Protein AF-A0A937PVK9-F1 (afdb_monomer_lite)

Secondary structure (DSSP, 8-state):
--------HHHHHHHHHHTTSS-HHHHHHHHHHHHSPPP---SSSTTHHHHHHHHHHHHHHHHHHHHHHHHHHHHHHHHHHTS------SSSSSS--S---HHHHHHHHHHHHHHHHHHHHHHHHHHHHHHHHHHHHHHHHHHHHHHHHHHHHHHHHT---HHHHHHHHHHHHHHHHHHHHHHH--

Foldseek 3Di:
DDPPPPPPPLVVLVVCVVVVVDDPVVSVVVVVVVPPPDPPPPDDPVVPPVVVVVVVVVVVVVVVVVCCVPVVVVVVVVVVVPPPPPPPDDPDDPPPPDDDDPVVVVVVVVVVVVVVVVVVVVVVVVVVVVVVVVVVVVVVVVVVVVVVVVVLVVVLVPDPDPVSNVVSVVVVVVVVVVVVVVVVVD

Radius of gyration: 42.43 Å; chains: 1; bounding box: 79×40×125 Å

pLDDT: mean 73.41, std 14.37, range [46.06, 96.19]

Structure (mmCIF, N/CA/C/O backbone):
data_AF-A0A937PVK9-F1
#
_entry.id   AF-A0A937PVK9-F1
#
loop_
_atom_site.group_PDB
_atom_site.id
_atom_site.type_symbol
_atom_site.label_atom_id
_atom_site.label_alt_id
_atom_site.label_comp_id
_atom_site.label_asym_id
_atom_site.label_entity_id
_atom_site.label_seq_id
_atom_site.pdbx_PDB_ins_code
_atom_site.Cartn_x
_atom_site.Cartn_y
_atom_site.Cartn_z
_atom_site.occupancy
_atom_site.B_iso_or_equiv
_atom_site.auth_seq_id
_atom_site.auth_comp_id
_atom_site.auth_asym_id
_atom_site.auth_atom_id
_atom_site.pdbx_PDB_model_num
ATOM 1 N N . MET A 1 1 ? -14.202 31.642 67.093 1.00 48.66 1 MET A N 1
ATOM 2 C CA . MET A 1 1 ? -13.610 30.324 66.805 1.00 48.66 1 MET A CA 1
ATOM 3 C C . MET A 1 1 ? -14.763 29.360 66.876 1.00 48.66 1 MET A C 1
ATOM 5 O O . MET A 1 1 ? -15.309 29.176 67.951 1.00 48.66 1 MET A O 1
ATOM 9 N N . GLU A 1 2 ? -15.244 28.939 65.715 1.00 47.38 2 GLU A N 1
ATOM 10 C CA . GLU A 1 2 ? -16.345 27.987 65.602 1.00 47.38 2 GLU A CA 1
ATOM 11 C C . GLU A 1 2 ? -15.751 26.603 65.871 1.00 47.38 2 GLU A C 1
ATOM 13 O O . GLU A 1 2 ? -14.840 26.177 65.159 1.00 47.38 2 GLU A O 1
ATOM 18 N N . ASP A 1 3 ? -16.189 25.956 66.951 1.00 57.75 3 ASP A N 1
ATOM 19 C CA . ASP A 1 3 ? -15.839 24.568 67.237 1.00 57.75 3 ASP A CA 1
ATOM 20 C C . ASP A 1 3 ? -16.491 23.695 66.168 1.00 57.75 3 ASP A C 1
ATOM 22 O O . ASP A 1 3 ? -17.712 23.548 66.111 1.00 57.75 3 ASP A O 1
ATOM 26 N N . ILE A 1 4 ? -15.663 23.137 65.290 1.00 56.50 4 ILE A N 1
ATOM 27 C CA . ILE A 1 4 ? -16.079 22.133 64.319 1.00 56.50 4 ILE A CA 1
ATOM 28 C C . ILE A 1 4 ? -16.330 20.868 65.138 1.00 56.50 4 ILE A C 1
ATOM 30 O O . ILE A 1 4 ? -15.407 20.097 65.408 1.00 56.50 4 ILE A O 1
ATOM 34 N N . SER A 1 5 ? -17.560 20.698 65.626 1.00 55.66 5 SER A N 1
ATOM 35 C CA . SER A 1 5 ? -17.956 19.495 66.342 1.00 55.66 5 SER A CA 1
ATOM 36 C C . SER A 1 5 ? -17.781 18.321 65.391 1.00 55.66 5 SER A C 1
ATOM 38 O O . SER A 1 5 ? -18.508 18.191 64.408 1.00 55.66 5 SER A O 1
ATOM 40 N N . ASN A 1 6 ? -16.775 17.499 65.668 1.00 61.38 6 ASN A N 1
ATOM 41 C CA . ASN A 1 6 ? -16.512 16.249 64.978 1.00 61.38 6 ASN A CA 1
ATOM 42 C C . ASN A 1 6 ? -17.578 15.239 65.427 1.00 61.38 6 ASN A C 1
ATOM 44 O O . ASN A 1 6 ? -17.322 14.360 66.249 1.00 61.38 6 ASN A O 1
ATOM 48 N N . VAL A 1 7 ? -18.817 15.473 64.996 1.00 65.25 7 VAL A N 1
ATOM 49 C CA . VAL A 1 7 ? -19.952 14.607 65.286 1.00 65.25 7 VAL A CA 1
ATOM 50 C C . VAL A 1 7 ? -19.716 13.321 64.504 1.00 65.25 7 VAL A C 1
ATOM 52 O O . VAL A 1 7 ? -19.548 13.337 63.287 1.00 65.25 7 VAL A O 1
ATOM 55 N N . SER A 1 8 ? -19.609 12.208 65.227 1.00 79.06 8 SER A N 1
ATOM 56 C CA . SER A 1 8 ? -19.457 10.887 64.621 1.00 79.06 8 SER A CA 1
ATOM 57 C C . SER A 1 8 ? -20.671 10.606 63.737 1.00 79.06 8 SER A C 1
ATOM 59 O O . SER A 1 8 ? -21.800 10.862 64.150 1.00 79.06 8 SER A O 1
ATOM 61 N N . SER A 1 9 ? -20.467 10.049 62.543 1.00 83.00 9 SER A N 1
ATOM 62 C CA . SER A 1 9 ? -21.543 9.783 61.575 1.00 83.00 9 SER A CA 1
ATOM 63 C C . SER A 1 9 ? -22.664 8.875 62.114 1.00 83.00 9 SER A C 1
ATOM 65 O O . SER A 1 9 ? -23.757 8.848 61.558 1.00 83.00 9 SER A O 1
ATOM 67 N N . GLU A 1 10 ? -22.433 8.147 63.211 1.00 86.38 10 GLU A N 1
ATOM 68 C CA . GLU A 1 10 ? -23.470 7.376 63.914 1.00 86.38 10 GLU A CA 1
ATOM 69 C C . GLU A 1 10 ? -24.460 8.276 64.681 1.00 86.38 10 GLU A C 1
ATOM 71 O O . GLU A 1 10 ? -25.659 7.993 64.700 1.00 86.38 10 GLU A O 1
ATOM 76 N N . GLU A 1 11 ? -23.983 9.388 65.247 1.00 90.38 11 GLU A N 1
ATOM 77 C CA . GLU A 1 11 ? -24.798 10.355 65.992 1.00 90.38 11 GLU A CA 1
ATOM 78 C C . GLU A 1 11 ? -25.726 11.141 65.048 1.00 90.38 11 GLU A C 1
ATOM 80 O O . GLU A 1 11 ? -26.892 11.368 65.366 1.00 90.38 11 GLU A O 1
ATOM 85 N N . GLU A 1 12 ? -25.247 11.485 63.844 1.00 89.31 12 GLU A N 1
ATOM 86 C CA . GLU A 1 12 ? -26.068 12.138 62.813 1.00 89.31 12 GLU A CA 1
ATOM 87 C C . GLU A 1 12 ? -27.219 11.233 62.346 1.00 89.31 12 GLU A C 1
ATOM 89 O O . GLU A 1 12 ? -28.353 11.688 62.185 1.00 89.31 12 GLU A O 1
ATOM 94 N N . LEU A 1 13 ? -26.969 9.928 62.183 1.00 91.62 13 LEU A N 1
ATOM 95 C CA . LEU A 1 13 ? -28.022 8.967 61.841 1.00 91.62 13 LEU A CA 1
ATOM 96 C C . LEU A 1 13 ? -29.040 8.800 62.974 1.00 91.62 13 LEU A C 1
ATOM 98 O O . LEU A 1 13 ? -30.234 8.642 62.706 1.00 91.62 13 LEU A O 1
ATOM 102 N N . LEU A 1 14 ? -28.589 8.850 64.232 1.00 93.69 14 LEU A N 1
ATOM 103 C CA . LEU A 1 14 ? -29.476 8.812 65.394 1.00 93.69 14 LEU A CA 1
ATOM 104 C C . LEU A 1 14 ? -30.406 10.034 65.405 1.00 93.69 14 LEU A C 1
ATOM 106 O O . LEU A 1 14 ? -31.615 9.8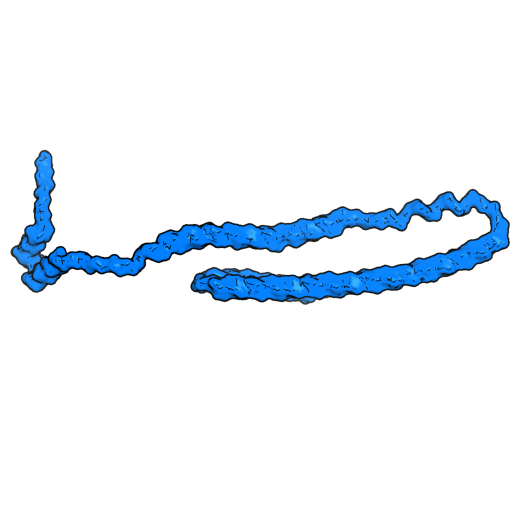87 65.585 1.00 93.69 14 LEU A O 1
ATOM 110 N N . GLN A 1 15 ? -29.860 11.219 65.120 1.00 94.56 15 GLN A N 1
ATOM 111 C CA . GLN A 1 15 ? -30.628 12.457 65.037 1.00 94.56 15 GLN A CA 1
ATOM 112 C C . GLN A 1 15 ? -31.672 12.410 63.910 1.00 94.56 15 GLN A C 1
ATOM 114 O O . GLN A 1 15 ? -32.823 12.785 64.121 1.00 94.56 15 GLN A O 1
ATOM 119 N N . LEU A 1 16 ? -31.322 11.881 62.733 1.00 93.19 16 LEU A N 1
ATOM 120 C CA . LEU A 1 16 ? -32.270 11.727 61.620 1.00 93.19 16 LEU A CA 1
ATOM 121 C C . LEU A 1 16 ? -33.426 10.768 61.945 1.00 93.19 16 LEU A C 1
ATOM 123 O O . LEU A 1 16 ? -34.549 10.976 61.476 1.00 93.19 16 LEU A O 1
ATOM 127 N N . ARG A 1 17 ? -33.169 9.727 62.747 1.00 94.75 17 ARG A N 1
ATOM 128 C CA . ARG A 1 17 ? -34.206 8.806 63.235 1.00 94.75 17 ARG A CA 1
ATOM 129 C C . ARG A 1 17 ? -35.133 9.502 64.228 1.00 94.75 17 ARG A C 1
ATOM 131 O O . ARG A 1 17 ? -36.349 9.364 64.118 1.00 94.75 17 ARG A O 1
ATOM 138 N N . ASP A 1 18 ? -34.573 10.251 65.173 1.00 95.94 18 ASP A N 1
ATOM 139 C CA . ASP A 1 18 ? -35.344 10.936 66.215 1.00 95.94 18 ASP A CA 1
ATOM 140 C C . ASP A 1 18 ? -36.165 12.110 65.643 1.00 95.94 18 ASP A C 1
ATOM 142 O O . ASP A 1 18 ? -37.267 12.391 66.112 1.00 95.94 18 ASP A O 1
ATOM 146 N N . GLU A 1 19 ? -35.692 12.728 64.556 1.00 96.19 19 GLU A N 1
ATOM 147 C CA . GLU A 1 19 ? -36.447 13.692 63.742 1.00 96.19 19 GLU A CA 1
ATOM 148 C C . GLU A 1 19 ? -37.542 13.038 62.872 1.00 96.19 19 GLU A C 1
ATOM 150 O O . GLU A 1 19 ? -38.309 13.742 62.212 1.00 96.19 19 GLU A O 1
ATOM 155 N N . GLY A 1 20 ? -37.625 11.701 62.838 1.00 95.81 20 GLY A N 1
ATOM 156 C CA . GLY A 1 20 ? -38.588 10.948 62.030 1.00 95.81 20 GLY A CA 1
ATOM 157 C C . GLY A 1 20 ? -38.336 11.018 60.519 1.00 95.81 20 GLY A C 1
ATOM 158 O O . GLY A 1 20 ? -39.235 10.702 59.741 1.00 95.81 20 GLY A O 1
ATOM 159 N N . LYS A 1 21 ? -37.138 11.444 60.090 1.00 95.88 21 LYS A N 1
ATOM 160 C CA . LYS A 1 21 ? -36.758 11.553 58.668 1.00 95.88 21 LYS A CA 1
ATOM 161 C C . LYS A 1 21 ? -36.395 10.212 58.047 1.00 95.88 21 LYS A C 1
ATOM 163 O O . LYS A 1 21 ? -36.560 10.046 56.843 1.00 95.88 21 LYS A O 1
ATOM 168 N N . ILE A 1 22 ? -35.895 9.287 58.860 1.00 94.31 22 ILE A N 1
ATOM 169 C CA . ILE A 1 22 ? -35.636 7.903 58.468 1.00 94.31 22 ILE A CA 1
ATOM 170 C C . ILE A 1 22 ? -36.426 6.967 59.373 1.00 94.31 22 ILE A C 1
ATOM 172 O O . ILE A 1 22 ? -36.589 7.211 60.572 1.00 94.31 22 ILE A O 1
ATOM 176 N N . SER A 1 23 ? -36.929 5.883 58.798 1.00 95.31 23 SER A N 1
ATOM 177 C CA . SER A 1 23 ? -37.586 4.832 59.565 1.00 95.31 23 SER A CA 1
ATOM 178 C C . SER A 1 23 ? -36.567 4.034 60.388 1.00 95.31 23 SER A C 1
ATOM 180 O O . SER A 1 23 ? -35.383 3.951 60.055 1.00 95.31 23 SER A O 1
ATOM 182 N N . GLY A 1 24 ? -37.023 3.380 61.461 1.00 94.94 24 GLY A N 1
ATOM 183 C CA . GLY A 1 24 ? -36.151 2.513 62.266 1.00 94.94 24 GLY A CA 1
ATOM 184 C C . GLY A 1 24 ? -35.539 1.346 61.473 1.00 94.94 24 GLY A C 1
ATOM 185 O O . GLY A 1 24 ? -34.470 0.862 61.834 1.00 94.94 24 GLY A O 1
ATOM 186 N N . ALA A 1 25 ? -36.186 0.920 60.382 1.00 94.81 25 ALA A N 1
ATOM 187 C CA . ALA A 1 25 ? -35.654 -0.097 59.478 1.00 94.81 25 ALA A CA 1
ATOM 188 C C . ALA A 1 25 ? -34.480 0.446 58.645 1.00 94.81 25 ALA A C 1
ATOM 190 O O . ALA A 1 25 ? -33.419 -0.170 58.619 1.00 94.81 25 ALA A O 1
ATOM 191 N N . GLU A 1 26 ? -34.628 1.637 58.057 1.00 94.00 26 GLU A N 1
ATOM 192 C CA . GLU A 1 26 ? -33.567 2.287 57.271 1.00 94.00 26 GLU A CA 1
ATOM 193 C C . GLU A 1 26 ? -32.343 2.638 58.122 1.00 94.00 26 GLU A C 1
ATOM 195 O O . GLU A 1 26 ? -31.213 2.502 57.658 1.00 94.00 26 GLU A O 1
ATOM 200 N N . TYR A 1 27 ? -32.547 3.036 59.384 1.00 95.62 27 TYR A N 1
ATOM 201 C CA . TYR A 1 27 ? -31.445 3.260 60.324 1.00 95.62 27 TYR A CA 1
ATOM 202 C C . TYR A 1 27 ? -30.587 1.996 60.501 1.00 95.62 27 TYR A C 1
ATOM 204 O O . TYR A 1 27 ? -29.361 2.067 60.425 1.00 95.62 27 TYR A O 1
ATOM 212 N N . ASN A 1 28 ? -31.222 0.834 60.692 1.00 93.94 28 ASN A N 1
ATOM 213 C CA . ASN A 1 28 ? -30.507 -0.431 60.860 1.00 93.94 28 ASN A CA 1
ATOM 214 C C . ASN A 1 28 ? -29.788 -0.871 59.576 1.00 93.94 28 ASN A C 1
ATOM 216 O O . ASN A 1 28 ? -28.664 -1.364 59.668 1.00 93.94 28 ASN A O 1
ATOM 220 N N . ASP A 1 29 ? -30.382 -0.653 58.399 1.00 94.12 29 ASP A N 1
ATOM 221 C CA . ASP A 1 29 ? -29.751 -0.970 57.110 1.00 94.12 29 ASP A CA 1
ATOM 222 C C . ASP A 1 29 ? -28.518 -0.089 56.842 1.00 94.12 29 ASP A C 1
ATOM 224 O O . ASP A 1 29 ? -27.467 -0.592 56.437 1.00 94.12 29 ASP A O 1
ATOM 228 N N . LEU A 1 30 ? -28.599 1.215 57.130 1.00 91.31 30 LEU A N 1
ATOM 229 C CA . LEU A 1 30 ? -27.472 2.146 56.993 1.00 91.31 30 LEU A CA 1
ATOM 230 C C . LEU A 1 30 ? -26.351 1.833 57.990 1.00 91.31 30 LEU A C 1
ATOM 232 O O . LEU A 1 30 ? -25.171 1.844 57.630 1.00 91.31 30 LEU A O 1
ATOM 236 N N . LEU A 1 31 ? -26.710 1.496 59.231 1.00 92.81 31 LEU A N 1
ATOM 237 C CA . LEU A 1 31 ? -25.746 1.083 60.247 1.00 92.81 31 LEU A CA 1
ATOM 238 C C . LEU A 1 31 ? -25.051 -0.231 59.857 1.00 92.81 31 LEU A C 1
ATOM 240 O O . LEU A 1 31 ? -23.841 -0.369 60.045 1.00 92.81 31 LEU A O 1
ATOM 244 N N . ALA A 1 32 ? -25.789 -1.179 59.271 1.00 92.19 32 ALA A N 1
ATOM 245 C CA . ALA A 1 32 ? -25.231 -2.420 58.744 1.00 92.19 32 ALA A CA 1
ATOM 246 C C . ALA A 1 32 ? -24.290 -2.160 57.558 1.00 92.19 32 ALA A C 1
ATOM 248 O O . ALA A 1 32 ? -23.199 -2.727 57.523 1.00 92.19 32 ALA A O 1
ATOM 249 N N . ALA A 1 33 ? -24.648 -1.264 56.635 1.00 89.38 33 ALA A N 1
ATOM 250 C CA . ALA A 1 33 ? -23.802 -0.893 55.501 1.00 89.38 33 ALA A CA 1
ATOM 251 C C . ALA A 1 33 ? -22.481 -0.237 55.940 1.00 89.38 33 ALA A C 1
ATOM 253 O O . ALA A 1 33 ? -21.435 -0.574 55.396 1.00 89.38 33 ALA A O 1
ATOM 254 N N . MET A 1 34 ? -22.499 0.636 56.958 1.00 86.06 34 MET A N 1
ATOM 255 C CA . MET A 1 34 ? -21.273 1.251 57.496 1.00 86.06 34 MET A CA 1
ATOM 256 C C . MET A 1 34 ? -20.387 0.266 58.265 1.00 86.06 34 MET A C 1
ATOM 258 O O . MET A 1 34 ? -19.165 0.403 58.266 1.00 86.06 34 MET A O 1
ATOM 262 N N . ARG A 1 35 ? -20.989 -0.715 58.949 1.00 88.12 35 ARG A N 1
ATOM 263 C CA . ARG A 1 35 ? -20.254 -1.754 59.691 1.00 88.12 35 ARG A CA 1
ATOM 264 C C . ARG A 1 35 ? -19.768 -2.890 58.803 1.00 88.12 35 ARG A C 1
ATOM 266 O O . ARG A 1 35 ? -18.898 -3.646 59.226 1.00 88.12 35 ARG A O 1
ATOM 273 N N . THR A 1 36 ? -20.323 -3.020 57.601 1.00 86.62 36 THR A N 1
ATOM 274 C CA . THR A 1 36 ? -19.827 -3.961 56.604 1.00 86.62 36 THR A CA 1
ATOM 275 C C . THR A 1 36 ? -18.539 -3.363 56.043 1.00 86.62 36 THR A C 1
ATOM 277 O O . THR A 1 36 ? -18.609 -2.340 55.359 1.00 86.62 36 THR A O 1
ATOM 280 N N . PRO A 1 37 ? -17.356 -3.930 56.353 1.00 70.06 37 PRO A N 1
ATOM 281 C CA . PRO A 1 37 ? -16.124 -3.443 55.756 1.00 70.06 37 PRO A CA 1
ATOM 282 C C . PRO A 1 37 ? -16.294 -3.489 54.233 1.00 70.06 37 PRO A C 1
ATOM 284 O O . PRO A 1 37 ? -16.907 -4.444 53.734 1.00 70.06 37 PRO A O 1
ATOM 287 N N . PRO A 1 38 ? -15.822 -2.463 53.498 1.00 69.69 38 PRO A N 1
ATOM 288 C CA . PRO A 1 38 ? -15.911 -2.470 52.048 1.00 69.69 38 PRO A CA 1
ATOM 289 C C . PRO A 1 38 ? -15.359 -3.813 51.569 1.00 69.69 38 PRO A C 1
ATOM 291 O O . PRO A 1 38 ? -14.310 -4.223 52.071 1.00 69.69 38 PRO A O 1
ATOM 294 N N . PRO A 1 39 ? -16.082 -4.540 50.695 1.00 65.25 39 PRO A N 1
ATOM 295 C CA . PRO A 1 39 ? -15.614 -5.829 50.224 1.00 65.25 39 PRO A CA 1
ATOM 296 C C . PRO A 1 39 ? -14.206 -5.607 49.691 1.00 65.25 39 PRO A C 1
ATOM 298 O O . PRO A 1 39 ? -14.017 -4.771 48.804 1.00 65.25 39 PRO A O 1
ATOM 301 N N . ASP A 1 40 ? -13.232 -6.289 50.296 1.00 57.19 40 ASP A N 1
ATOM 302 C CA . ASP A 1 40 ? -11.859 -6.310 49.819 1.00 57.19 40 ASP A CA 1
ATOM 303 C C . ASP A 1 40 ? -11.926 -6.797 48.371 1.00 57.19 40 ASP A C 1
ATOM 305 O O . ASP A 1 40 ? -12.032 -7.992 48.089 1.00 57.19 40 ASP A O 1
ATOM 309 N N . HIS A 1 41 ? -11.962 -5.847 47.438 1.00 54.16 41 HIS A N 1
ATOM 310 C CA . HIS A 1 41 ? -11.872 -6.095 46.014 1.00 54.16 41 HIS A CA 1
ATOM 311 C C . HIS A 1 41 ? -10.437 -6.539 45.744 1.00 54.16 41 HIS A C 1
ATOM 313 O O . HIS A 1 41 ? -9.556 -5.761 45.381 1.00 54.16 41 HIS A O 1
ATOM 319 N N . VAL A 1 42 ? -10.224 -7.828 45.982 1.00 55.62 42 VAL A N 1
ATOM 320 C CA . VAL A 1 42 ? -9.074 -8.604 45.554 1.00 55.62 42 VAL A CA 1
ATOM 321 C C . VAL A 1 42 ? -9.023 -8.559 44.019 1.00 55.62 42 VAL A C 1
ATOM 323 O O . VAL A 1 42 ? -9.891 -9.087 43.334 1.00 55.62 42 VAL A O 1
ATOM 326 N N . GLU A 1 43 ? -7.987 -7.881 43.519 1.00 51.38 43 GLU A N 1
ATOM 327 C CA . GLU A 1 43 ? -7.249 -8.176 42.279 1.00 51.38 43 GLU A CA 1
ATOM 328 C C . GLU A 1 43 ? -7.961 -8.135 40.909 1.00 51.38 43 GLU A C 1
ATOM 330 O O . GLU A 1 43 ? -7.900 -9.095 40.147 1.00 51.38 43 GLU A O 1
ATOM 335 N N . GLU A 1 44 ? -8.471 -6.977 40.471 1.00 51.12 44 GLU A N 1
ATOM 336 C CA . GLU A 1 44 ? -8.700 -6.760 39.022 1.00 51.12 44 GLU A CA 1
ATOM 337 C C . GLU A 1 44 ? -8.413 -5.325 38.540 1.00 51.12 44 GLU A C 1
ATOM 339 O O . GLU A 1 44 ? -9.096 -4.782 37.679 1.00 51.12 44 GLU A O 1
ATOM 344 N N . VAL A 1 45 ? -7.391 -4.659 39.093 1.00 49.97 45 VAL A N 1
ATOM 345 C CA . VAL A 1 45 ? -7.001 -3.299 38.639 1.00 49.97 45 VAL A CA 1
ATOM 346 C C . VAL A 1 45 ? -5.524 -3.196 38.230 1.00 49.97 45 VAL A C 1
ATOM 348 O O . VAL A 1 45 ? -5.106 -2.211 37.623 1.00 49.97 45 VAL A O 1
ATOM 351 N N . ALA A 1 46 ? -4.714 -4.236 38.449 1.00 47.69 46 ALA A N 1
ATOM 352 C CA . ALA A 1 46 ? -3.287 -4.192 38.116 1.00 47.69 46 ALA A CA 1
ATOM 353 C C . ALA A 1 46 ? -2.962 -4.421 36.621 1.00 47.69 46 ALA A C 1
ATOM 355 O O . ALA A 1 46 ? -1.862 -4.085 36.193 1.00 47.69 46 ALA A O 1
ATOM 356 N N . SER A 1 47 ? -3.886 -4.930 35.794 1.00 50.47 47 SER A N 1
ATOM 357 C CA . SER A 1 47 ? -3.611 -5.180 34.362 1.00 50.47 47 SER A CA 1
ATOM 358 C C . SER A 1 47 ? -3.931 -3.995 33.436 1.00 50.47 47 SER A C 1
ATOM 360 O O . SER A 1 47 ? -3.511 -3.986 32.279 1.00 50.47 47 SER A O 1
ATOM 362 N N . GLY A 1 48 ? -4.633 -2.963 33.922 1.00 47.62 48 GLY A N 1
ATOM 363 C CA . GLY A 1 48 ? -5.089 -1.841 33.088 1.00 47.62 48 GLY A CA 1
ATOM 364 C C .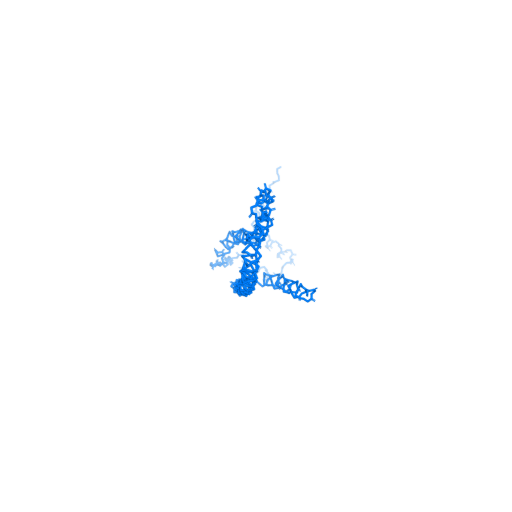 GLY A 1 48 ? -4.055 -0.733 32.853 1.00 47.62 48 GLY A C 1
ATOM 365 O O . GLY A 1 48 ? -4.157 0.014 31.878 1.00 47.62 48 GLY A O 1
ATOM 366 N N . ILE A 1 49 ? -3.048 -0.604 33.723 1.00 50.78 49 ILE A N 1
ATOM 367 C CA . ILE A 1 49 ? -2.120 0.541 33.691 1.00 50.78 49 ILE A CA 1
ATOM 368 C C . ILE A 1 49 ? -0.951 0.306 32.718 1.00 50.78 49 ILE A C 1
ATOM 370 O O . ILE A 1 49 ? -0.506 1.248 32.053 1.00 50.78 49 ILE A O 1
ATOM 374 N N . ASP A 1 50 ? -0.503 -0.939 32.539 1.00 52.16 50 ASP A N 1
ATOM 375 C CA . ASP A 1 50 ? 0.567 -1.250 31.581 1.00 52.16 50 ASP A CA 1
ATOM 376 C C . ASP A 1 50 ? 0.099 -1.215 30.115 1.00 52.16 50 ASP A C 1
ATOM 378 O O . ASP A 1 50 ? 0.871 -0.852 29.219 1.00 52.16 50 ASP A O 1
ATOM 382 N N . ASP A 1 51 ? -1.187 -1.468 29.856 1.00 52.88 51 ASP A N 1
ATOM 383 C CA . ASP A 1 51 ? -1.745 -1.509 28.499 1.00 52.88 51 ASP A CA 1
ATOM 384 C C . ASP A 1 51 ? -1.879 -0.106 27.862 1.00 52.88 51 ASP A C 1
ATOM 386 O O . ASP A 1 51 ? -1.772 0.084 26.645 1.00 52.88 51 ASP A O 1
ATOM 390 N N . ALA A 1 52 ? -2.013 0.941 28.685 1.00 52.91 52 ALA A N 1
ATOM 391 C CA . ALA A 1 52 ? -2.010 2.327 28.213 1.00 52.91 52 ALA A CA 1
ATOM 392 C C . ALA A 1 52 ? -0.611 2.789 27.751 1.00 52.91 52 ALA A C 1
ATOM 394 O O . ALA A 1 52 ? -0.479 3.613 26.834 1.00 52.91 52 ALA A O 1
ATOM 395 N N . ARG A 1 53 ? 0.461 2.251 28.352 1.00 54.25 53 ARG A N 1
ATOM 396 C CA . ARG A 1 53 ? 1.847 2.648 28.052 1.00 54.25 53 ARG A CA 1
ATOM 397 C C . ARG A 1 53 ? 2.395 1.940 26.809 1.00 54.25 53 ARG A C 1
ATOM 399 O O . ARG A 1 53 ? 3.180 2.540 26.066 1.00 54.25 53 ARG A O 1
ATOM 406 N N . THR A 1 54 ? 1.951 0.714 26.534 1.00 53.03 54 THR A N 1
ATOM 407 C CA . THR A 1 54 ? 2.296 -0.056 25.323 1.00 53.03 54 THR A CA 1
ATOM 408 C C . THR A 1 54 ? 1.566 0.464 24.078 1.00 53.03 54 THR A C 1
ATOM 410 O O . THR A 1 54 ? 2.205 0.640 23.032 1.00 53.03 54 THR A O 1
ATOM 413 N N . LYS A 1 55 ? 0.287 0.858 24.190 1.00 54.03 55 LYS A N 1
ATOM 414 C CA . LYS A 1 55 ? -0.489 1.463 23.083 1.00 54.03 55 LYS A CA 1
ATOM 415 C C . LYS A 1 55 ? 0.121 2.767 22.554 1.00 54.03 55 LYS A C 1
ATOM 417 O O . LYS A 1 55 ? 0.159 2.987 21.341 1.00 54.03 55 LYS A O 1
ATOM 422 N N . ARG A 1 56 ? 0.711 3.601 23.424 1.00 55.94 56 ARG A N 1
ATOM 423 C CA . ARG A 1 56 ? 1.406 4.841 23.009 1.00 55.94 56 ARG A CA 1
ATOM 424 C C . ARG A 1 56 ? 2.673 4.594 22.180 1.00 55.94 56 ARG A C 1
ATOM 426 O O . ARG A 1 56 ? 3.039 5.447 21.372 1.00 55.94 56 ARG A O 1
ATOM 433 N N . LYS A 1 57 ? 3.353 3.454 22.357 1.00 56.00 57 LYS A N 1
ATOM 434 C CA . LYS A 1 57 ? 4.569 3.121 21.592 1.00 56.00 57 LYS A CA 1
ATOM 435 C C . LYS A 1 57 ? 4.248 2.514 20.223 1.00 56.00 57 LYS A C 1
ATOM 437 O O . LYS A 1 57 ? 4.929 2.849 19.258 1.00 56.00 57 LYS A O 1
ATOM 442 N N . GLN A 1 58 ? 3.184 1.715 20.104 1.00 59.47 58 GLN A N 1
ATOM 443 C CA . GLN A 1 58 ? 2.779 1.120 18.820 1.00 59.47 58 GLN A CA 1
ATOM 444 C C . GLN A 1 58 ? 2.333 2.153 17.772 1.00 59.47 58 GLN A C 1
ATOM 446 O O . GLN A 1 58 ? 2.549 1.941 16.578 1.00 59.47 58 GLN A O 1
ATOM 451 N N . GLY A 1 59 ? 1.774 3.293 18.197 1.00 68.56 59 GLY A N 1
ATOM 452 C CA . GLY A 1 59 ? 1.395 4.375 17.281 1.00 68.56 59 GLY A CA 1
ATOM 453 C C . GLY A 1 59 ? 2.581 4.961 16.504 1.00 68.56 59 GLY A C 1
ATOM 454 O O . GLY A 1 59 ? 2.448 5.263 15.320 1.00 68.56 59 GLY A O 1
ATOM 455 N N . LYS A 1 60 ? 3.767 5.053 17.126 1.00 73.62 60 LYS A N 1
ATOM 456 C CA . LYS A 1 60 ? 4.971 5.593 16.471 1.00 73.62 60 LYS A CA 1
ATOM 457 C C . LYS A 1 60 ? 5.493 4.666 15.378 1.00 73.62 60 LYS A C 1
ATOM 459 O O . LYS A 1 60 ? 5.821 5.140 14.295 1.00 73.62 60 LYS A O 1
ATOM 464 N N . THR A 1 61 ? 5.525 3.358 15.626 1.00 70.88 61 THR A N 1
ATOM 465 C CA . THR A 1 61 ? 6.009 2.381 14.639 1.00 70.88 61 THR A CA 1
ATOM 466 C C . THR A 1 61 ? 5.111 2.341 13.403 1.00 70.88 61 THR A C 1
ATOM 468 O O . THR A 1 61 ? 5.612 2.303 12.282 1.00 70.88 61 THR A O 1
ATOM 471 N N . ALA A 1 62 ? 3.789 2.430 13.591 1.00 71.75 62 ALA A N 1
ATOM 472 C CA . ALA A 1 62 ? 2.838 2.512 12.483 1.00 71.75 62 ALA A CA 1
ATOM 473 C C . ALA A 1 62 ? 3.036 3.788 11.642 1.00 71.75 62 ALA A C 1
ATOM 475 O O . ALA A 1 62 ? 3.013 3.721 10.415 1.00 71.75 62 ALA A O 1
ATOM 476 N N . PHE A 1 63 ? 3.304 4.929 12.286 1.00 72.81 63 PHE A N 1
ATOM 477 C CA . PHE A 1 63 ? 3.583 6.190 11.593 1.00 72.81 63 PHE A CA 1
ATOM 478 C C . PHE A 1 63 ? 4.875 6.127 10.767 1.00 72.81 63 PHE A C 1
ATOM 480 O O . PHE A 1 63 ? 4.901 6.570 9.622 1.00 72.81 63 PHE A O 1
ATOM 487 N N . VAL A 1 64 ? 5.936 5.528 11.321 1.00 76.44 64 VAL A N 1
ATOM 488 C CA . VAL A 1 64 ? 7.210 5.339 10.609 1.00 76.44 64 VAL A CA 1
ATOM 489 C C . VAL A 1 64 ? 7.021 4.436 9.389 1.00 76.44 64 VAL A C 1
ATOM 491 O O . VAL A 1 64 ? 7.478 4.787 8.305 1.00 76.44 64 VAL A O 1
ATOM 494 N N . LEU A 1 65 ? 6.295 3.322 9.522 1.00 73.88 65 LEU A N 1
ATOM 495 C CA . LEU A 1 65 ? 6.001 2.426 8.396 1.00 73.88 65 LEU A CA 1
ATOM 496 C C . LEU A 1 65 ? 5.173 3.112 7.302 1.00 73.88 65 LEU A C 1
ATOM 498 O O . LEU A 1 65 ? 5.452 2.923 6.118 1.00 73.88 65 LEU A O 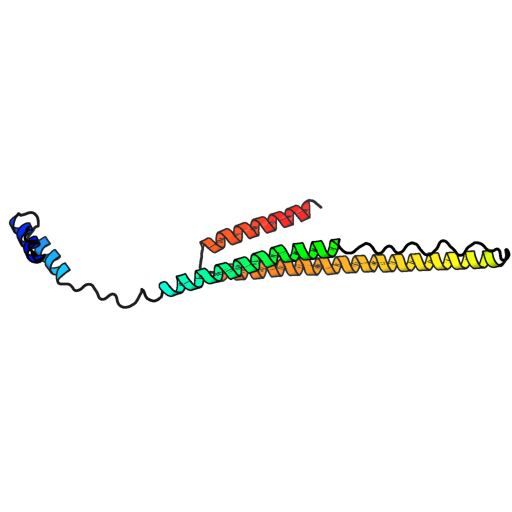1
ATOM 502 N N . MET A 1 66 ? 4.201 3.946 7.683 1.00 76.44 66 MET A N 1
ATOM 503 C CA . MET A 1 66 ? 3.395 4.712 6.731 1.00 76.44 66 MET A CA 1
ATOM 504 C C . MET A 1 66 ? 4.248 5.732 5.960 1.00 76.44 66 MET A C 1
ATOM 506 O O . MET A 1 66 ? 4.123 5.841 4.741 1.00 76.44 66 MET A O 1
ATOM 510 N N . PHE A 1 67 ? 5.174 6.420 6.636 1.00 73.38 67 PHE A N 1
ATOM 511 C CA . PHE A 1 67 ? 6.114 7.331 5.978 1.00 73.38 67 PHE A CA 1
ATOM 512 C C . PHE A 1 67 ? 7.087 6.607 5.049 1.00 73.38 67 PHE A C 1
ATOM 514 O O . PHE A 1 67 ? 7.304 7.071 3.933 1.00 73.38 67 PHE A O 1
ATOM 521 N N . VAL A 1 68 ? 7.636 5.460 5.458 1.00 82.75 68 VAL A N 1
ATOM 522 C CA . VAL A 1 68 ? 8.526 4.660 4.600 1.00 82.75 68 VAL A CA 1
ATOM 523 C C . VAL A 1 68 ? 7.785 4.197 3.342 1.00 82.75 68 VAL A C 1
ATOM 525 O O . VAL A 1 68 ? 8.326 4.313 2.246 1.00 82.75 68 VAL A O 1
ATOM 528 N N . GLY A 1 69 ? 6.526 3.764 3.472 1.00 70.62 69 GLY A N 1
ATOM 529 C CA . GLY A 1 69 ? 5.700 3.336 2.341 1.00 70.62 69 GLY A CA 1
ATOM 530 C C . GLY A 1 69 ? 5.357 4.443 1.337 1.00 70.62 69 GLY A C 1
ATOM 531 O O . GLY A 1 69 ? 5.159 4.139 0.166 1.00 70.62 69 GLY A O 1
ATOM 532 N N . ILE A 1 70 ? 5.313 5.714 1.758 1.00 75.50 70 ILE A N 1
ATOM 533 C CA . ILE A 1 70 ? 4.996 6.859 0.881 1.00 75.50 70 ILE A CA 1
ATOM 534 C C . ILE A 1 70 ? 6.265 7.520 0.329 1.00 75.50 70 ILE A C 1
ATOM 536 O O . ILE A 1 70 ? 6.327 7.859 -0.852 1.00 75.50 70 ILE A O 1
ATOM 540 N N . ILE A 1 71 ? 7.291 7.696 1.165 1.00 74.62 71 ILE A N 1
ATOM 541 C CA . ILE A 1 71 ? 8.532 8.378 0.778 1.00 74.62 71 ILE A CA 1
ATOM 542 C C . ILE A 1 71 ? 9.358 7.500 -0.167 1.00 74.62 71 ILE A C 1
ATOM 544 O O . ILE A 1 71 ? 9.913 8.008 -1.140 1.00 74.62 71 ILE A O 1
ATOM 548 N N . PHE A 1 72 ? 9.423 6.186 0.069 1.00 77.50 72 PHE A N 1
ATOM 549 C CA . PHE A 1 72 ? 10.267 5.295 -0.729 1.00 77.50 72 PHE A CA 1
ATOM 550 C C . PHE A 1 72 ? 9.875 5.249 -2.225 1.00 77.50 72 PHE A C 1
ATOM 552 O O . PHE A 1 72 ? 10.766 5.409 -3.063 1.00 77.50 72 PHE A O 1
ATOM 559 N N . PRO A 1 73 ? 8.584 5.140 -2.611 1.00 73.62 73 PRO A N 1
ATOM 560 C CA . PRO A 1 73 ? 8.172 5.229 -4.016 1.00 73.62 73 PRO A CA 1
ATOM 561 C C . PRO A 1 73 ? 8.469 6.586 -4.664 1.00 73.62 73 PRO A C 1
ATOM 563 O O . PRO A 1 73 ? 8.856 6.634 -5.829 1.00 73.62 73 PRO A O 1
ATOM 566 N N . LEU A 1 74 ? 8.319 7.686 -3.917 1.00 75.25 74 LEU A N 1
ATOM 567 C CA . LEU A 1 74 ? 8.605 9.043 -4.399 1.00 75.25 74 LEU A CA 1
ATOM 568 C C . LEU A 1 74 ? 10.095 9.230 -4.711 1.00 75.25 74 LEU A C 1
ATOM 570 O O . LEU A 1 74 ? 10.444 9.765 -5.764 1.00 75.25 74 LEU A O 1
ATOM 574 N N . VAL A 1 75 ? 10.974 8.736 -3.835 1.00 80.88 75 VAL A N 1
ATOM 575 C CA . VAL A 1 75 ? 12.429 8.769 -4.048 1.00 80.88 75 VAL A CA 1
ATOM 576 C C . VAL A 1 75 ? 12.834 7.874 -5.222 1.00 80.88 75 VAL A C 1
ATOM 578 O O . VAL A 1 75 ? 13.629 8.293 -6.062 1.00 80.88 75 VAL A O 1
ATOM 581 N N . ALA A 1 76 ? 12.258 6.673 -5.335 1.00 77.00 76 ALA A N 1
ATOM 582 C CA . ALA A 1 76 ? 12.523 5.774 -6.458 1.00 77.00 76 ALA A CA 1
ATOM 583 C C . ALA A 1 76 ? 12.118 6.398 -7.807 1.00 77.00 76 ALA A C 1
ATOM 585 O O . ALA A 1 76 ? 12.881 6.327 -8.772 1.00 77.00 76 ALA A O 1
ATOM 586 N N . LEU A 1 77 ? 10.961 7.070 -7.862 1.00 75.88 77 LEU A N 1
ATOM 587 C CA . LEU A 1 77 ? 10.493 7.769 -9.060 1.00 75.88 77 LEU A CA 1
ATOM 588 C C . LEU A 1 77 ? 11.443 8.912 -9.456 1.00 75.88 77 LEU A C 1
ATOM 590 O O . LEU A 1 77 ? 11.823 9.028 -10.624 1.00 75.88 77 LEU A O 1
ATOM 594 N N . ALA A 1 78 ? 11.872 9.724 -8.486 1.00 79.25 78 ALA A N 1
ATOM 595 C CA . ALA A 1 78 ? 12.806 10.823 -8.724 1.00 79.25 78 ALA A CA 1
ATOM 596 C C . ALA A 1 78 ? 14.160 10.326 -9.261 1.00 79.25 78 ALA A C 1
ATOM 598 O O . ALA A 1 78 ? 14.699 10.905 -10.203 1.00 79.25 78 ALA A O 1
ATOM 599 N N . LEU A 1 79 ? 14.674 9.211 -8.729 1.00 79.62 79 LEU A N 1
ATOM 600 C CA . LEU A 1 79 ? 15.917 8.597 -9.206 1.00 79.62 79 LEU A CA 1
ATOM 601 C C . LEU A 1 79 ? 15.791 8.048 -10.632 1.00 79.62 79 LEU A C 1
ATOM 603 O O . LEU A 1 79 ? 16.723 8.191 -11.420 1.00 79.62 79 LEU A O 1
ATOM 607 N N . THR A 1 80 ? 14.640 7.476 -11.002 1.00 70.75 80 THR A N 1
ATOM 608 C CA . THR A 1 80 ? 14.417 7.037 -12.390 1.00 70.75 80 THR A CA 1
ATOM 609 C C . THR A 1 80 ? 14.333 8.203 -13.375 1.00 70.75 80 THR A C 1
ATOM 611 O O . THR A 1 80 ? 14.857 8.098 -14.483 1.00 70.75 80 THR A O 1
ATOM 614 N N . ALA A 1 81 ? 13.744 9.333 -12.972 1.00 70.00 81 ALA A N 1
ATOM 615 C CA . ALA A 1 81 ? 13.645 10.527 -13.812 1.00 70.00 81 ALA A CA 1
ATOM 616 C C . ALA A 1 81 ? 14.983 11.274 -13.970 1.00 70.00 81 ALA A C 1
ATOM 618 O O . ALA A 1 81 ? 15.180 11.975 -14.958 1.00 70.00 81 ALA A O 1
ATOM 619 N N . ALA A 1 82 ? 15.907 11.110 -13.020 1.00 69.06 82 ALA A N 1
ATOM 620 C CA . ALA A 1 82 ? 17.204 11.781 -13.017 1.00 69.06 82 ALA A CA 1
ATOM 621 C C . ALA A 1 82 ? 18.280 11.080 -13.862 1.00 69.06 82 ALA A C 1
ATOM 623 O O . ALA A 1 82 ? 19.403 11.574 -13.923 1.00 69.06 82 ALA A O 1
ATOM 624 N N . THR A 1 83 ? 17.977 9.949 -14.511 1.00 61.47 83 THR A N 1
ATOM 625 C CA . THR A 1 83 ? 18.926 9.344 -15.457 1.00 61.47 83 THR A CA 1
ATOM 626 C C . THR A 1 83 ? 18.912 10.140 -16.763 1.00 61.47 83 THR A C 1
ATOM 628 O O . THR A 1 83 ? 17.911 10.104 -17.484 1.00 61.47 83 THR A O 1
ATOM 631 N N . PRO A 1 84 ? 19.981 10.899 -17.081 1.00 62.31 84 PRO A N 1
ATOM 632 C CA . PRO A 1 84 ? 20.023 11.644 -18.325 1.00 62.31 84 PRO A CA 1
ATOM 633 C C . PRO A 1 84 ? 19.976 10.643 -19.487 1.00 62.31 84 PRO A C 1
ATOM 635 O O . PRO A 1 84 ? 20.649 9.606 -19.433 1.00 62.31 84 PRO A O 1
ATOM 638 N N . PRO A 1 85 ? 19.178 10.906 -20.535 1.00 59.56 85 PRO A N 1
ATOM 639 C CA . PRO A 1 85 ? 19.199 10.078 -21.726 1.00 59.56 85 PRO A CA 1
ATOM 640 C C . PRO A 1 85 ? 20.626 10.110 -22.275 1.00 59.56 85 PRO A C 1
ATOM 642 O O . PRO A 1 85 ? 21.127 11.174 -22.621 1.00 59.56 85 PRO A O 1
ATOM 645 N N . HIS A 1 86 ? 21.293 8.953 -22.301 1.00 52.03 86 HIS A N 1
ATOM 646 C CA . HIS A 1 86 ? 22.613 8.803 -22.907 1.00 52.03 86 HIS A CA 1
ATOM 647 C C . HIS A 1 86 ? 22.563 9.337 -24.347 1.00 52.03 86 HIS A C 1
ATOM 649 O O . HIS A 1 86 ? 22.048 8.674 -25.252 1.00 52.03 86 HIS A O 1
ATOM 655 N N . GLU A 1 87 ? 23.081 10.549 -24.547 1.00 50.19 87 GLU A N 1
ATOM 656 C CA . GLU A 1 87 ? 23.337 11.133 -25.856 1.00 50.19 87 GLU A CA 1
ATOM 657 C C . GLU A 1 87 ? 24.417 10.302 -26.542 1.00 50.19 87 GLU A C 1
ATOM 659 O O . GLU A 1 87 ? 25.613 10.455 -26.313 1.00 50.19 87 GLU A O 1
ATOM 664 N N . HIS A 1 88 ? 23.977 9.368 -27.376 1.00 51.75 88 HIS A N 1
ATOM 665 C CA . HIS A 1 88 ? 24.848 8.482 -28.132 1.00 51.75 88 HIS A CA 1
ATOM 666 C C . HIS A 1 88 ? 24.866 8.878 -29.614 1.00 51.75 88 HIS A C 1
ATOM 668 O O . HIS A 1 88 ? 24.761 8.006 -30.461 1.00 51.75 88 HIS A O 1
ATOM 674 N N . ASN A 1 89 ? 24.948 10.173 -29.956 1.00 58.22 89 ASN A N 1
ATOM 675 C CA . ASN A 1 89 ? 24.938 10.625 -31.358 1.00 58.22 89 ASN A CA 1
ATOM 676 C C . ASN A 1 89 ? 25.739 11.924 -31.590 1.00 58.22 89 ASN A C 1
ATOM 678 O O . ASN A 1 89 ? 25.137 12.936 -31.928 1.00 58.22 89 ASN A O 1
ATOM 682 N N . VAL A 1 90 ? 27.074 11.928 -31.456 1.00 52.12 90 VAL A N 1
ATOM 683 C CA . VAL A 1 90 ? 27.888 13.054 -31.994 1.00 52.12 90 VAL A CA 1
ATOM 684 C C . VAL A 1 90 ? 29.187 12.628 -32.716 1.00 52.12 90 VAL A C 1
ATOM 686 O O . VAL A 1 90 ? 29.807 13.445 -33.380 1.00 52.12 90 VAL A O 1
ATOM 689 N N . ALA A 1 91 ? 29.591 11.353 -32.735 1.00 50.06 91 ALA A N 1
ATOM 690 C CA . ALA A 1 91 ? 30.914 10.966 -33.264 1.00 50.06 91 ALA A CA 1
ATOM 691 C C . ALA A 1 91 ? 30.914 10.251 -34.638 1.00 50.06 91 ALA A C 1
ATOM 693 O O . ALA A 1 91 ? 31.628 9.266 -34.802 1.00 50.06 91 ALA A O 1
ATOM 694 N N . VAL A 1 92 ? 30.118 10.687 -35.629 1.00 54.81 92 VAL A N 1
ATOM 695 C CA . VAL A 1 92 ? 30.116 10.053 -36.981 1.00 54.81 92 VAL A CA 1
ATOM 696 C C . VAL A 1 92 ? 30.293 11.048 -38.148 1.00 54.81 92 VAL A C 1
ATOM 698 O O . VAL A 1 92 ? 30.262 10.648 -39.305 1.00 54.81 92 VAL A O 1
ATOM 701 N N . ALA A 1 93 ? 30.529 12.341 -37.903 1.00 51.72 93 ALA A N 1
ATOM 702 C CA . ALA A 1 93 ? 30.497 13.341 -38.981 1.00 51.72 93 ALA A CA 1
ATOM 703 C C . ALA A 1 93 ? 31.852 13.753 -39.602 1.00 51.72 93 ALA A C 1
ATOM 705 O O . ALA A 1 93 ? 31.834 14.542 -40.540 1.00 51.72 93 ALA A O 1
ATOM 706 N N . GLU A 1 94 ? 33.010 13.238 -39.167 1.00 47.94 94 GLU A N 1
ATOM 707 C CA . GLU A 1 94 ? 34.301 13.870 -39.529 1.00 47.94 94 GLU A CA 1
ATOM 708 C C . GLU A 1 94 ? 35.369 12.952 -40.159 1.00 47.94 94 GLU A C 1
ATOM 710 O O . GLU A 1 94 ? 36.561 13.143 -39.953 1.00 47.94 94 GLU A O 1
ATOM 715 N N . LEU A 1 95 ? 34.978 11.951 -40.960 1.00 51.03 95 LEU A N 1
ATOM 716 C CA . LEU A 1 95 ? 35.942 11.126 -41.719 1.00 51.03 95 LEU A CA 1
ATOM 717 C C . LEU A 1 95 ? 35.499 10.821 -43.158 1.00 51.03 95 LEU A C 1
ATOM 719 O O . LEU A 1 95 ? 35.644 9.700 -43.631 1.00 51.03 95 LEU A O 1
ATOM 723 N N . ASN A 1 96 ? 34.957 11.806 -43.882 1.00 52.06 96 ASN A N 1
ATOM 724 C CA . ASN A 1 96 ? 34.606 11.605 -45.297 1.00 52.06 96 ASN A CA 1
ATOM 725 C C . ASN A 1 96 ? 35.008 12.763 -46.225 1.00 52.06 96 ASN A C 1
ATOM 727 O O . ASN A 1 96 ? 34.317 13.070 -47.193 1.00 52.06 96 ASN A O 1
ATOM 731 N N . SER A 1 97 ? 36.163 13.379 -45.962 1.00 50.25 97 SER A N 1
ATOM 732 C CA . SER A 1 97 ? 36.810 14.303 -46.900 1.00 50.25 97 SER A CA 1
ATOM 733 C C . SER A 1 97 ? 38.241 13.865 -47.222 1.00 50.25 97 SER A C 1
ATOM 735 O O . SER A 1 97 ? 39.204 14.522 -46.844 1.00 50.25 97 SER A O 1
ATOM 737 N N . SER A 1 98 ? 38.404 12.749 -47.928 1.00 46.25 98 SER A N 1
ATOM 738 C CA . SER A 1 98 ? 39.539 12.613 -48.846 1.00 46.25 98 SER A CA 1
ATOM 739 C C . SER A 1 98 ? 39.283 11.489 -49.836 1.00 46.25 98 SER A C 1
ATOM 741 O O . SER A 1 98 ? 39.042 10.341 -49.473 1.00 46.25 98 SER A O 1
ATOM 743 N N . GLN A 1 99 ? 39.277 11.873 -51.103 1.00 46.69 99 GLN A N 1
ATOM 744 C CA . GLN A 1 99 ? 39.051 11.030 -52.258 1.00 46.69 99 GLN A CA 1
ATOM 745 C C . GLN A 1 99 ? 40.099 9.921 -52.354 1.00 46.69 99 GLN A C 1
ATOM 747 O O . GLN A 1 99 ? 41.300 10.174 -52.371 1.00 46.69 99 GLN A O 1
ATOM 752 N N . GLY A 1 100 ? 39.609 8.701 -52.543 1.00 48.19 100 GLY A N 1
ATOM 753 C CA . GLY A 1 100 ? 40.395 7.544 -52.939 1.00 48.19 100 GLY A CA 1
ATOM 754 C C . GLY A 1 100 ? 39.577 6.608 -53.818 1.00 48.19 100 GLY A C 1
ATOM 755 O O . GLY A 1 100 ? 39.285 5.501 -53.399 1.00 48.19 100 GLY A O 1
ATOM 756 N N . SER A 1 101 ? 39.259 7.077 -55.034 1.00 51.16 101 SER A N 1
ATOM 757 C CA . SER A 1 101 ? 39.014 6.279 -56.250 1.00 51.16 101 SER A CA 1
ATOM 758 C C . SER A 1 101 ? 37.773 5.367 -56.278 1.00 51.16 101 SER A C 1
ATOM 760 O O . SER A 1 101 ? 37.548 4.550 -55.397 1.00 51.16 101 SER A O 1
ATOM 762 N N . ALA A 1 102 ? 36.979 5.469 -57.347 1.00 57.59 102 ALA A N 1
ATOM 763 C CA . ALA A 1 102 ? 35.672 4.834 -57.564 1.00 57.59 102 ALA A CA 1
ATOM 764 C C . ALA A 1 102 ? 35.584 3.302 -57.343 1.00 57.59 102 ALA A C 1
ATOM 766 O O . ALA A 1 102 ? 34.483 2.769 -57.287 1.00 57.59 102 ALA A O 1
ATOM 767 N N . ILE A 1 103 ? 36.709 2.608 -57.158 1.00 56.53 103 ILE A N 1
ATOM 768 C CA . ILE A 1 103 ? 36.775 1.182 -56.801 1.00 56.53 103 ILE A CA 1
ATOM 769 C C . ILE A 1 103 ? 36.485 0.965 -55.299 1.00 56.53 103 ILE A C 1
ATOM 771 O O . ILE A 1 103 ? 35.873 -0.028 -54.924 1.00 56.53 103 ILE A O 1
ATOM 775 N N . ALA A 1 104 ? 36.815 1.930 -54.433 1.00 63.16 104 ALA A N 1
ATOM 776 C CA . ALA A 1 104 ? 36.480 1.879 -53.006 1.00 63.16 104 ALA A CA 1
ATOM 777 C C . ALA A 1 104 ? 35.010 2.243 -52.722 1.00 63.16 104 ALA A C 1
ATOM 779 O O . ALA A 1 104 ? 34.483 1.929 -51.657 1.00 63.16 104 ALA A O 1
ATOM 780 N N . ALA A 1 105 ? 34.324 2.903 -53.661 1.00 67.56 105 ALA A N 1
ATOM 781 C CA . ALA A 1 105 ? 32.929 3.297 -53.482 1.00 67.56 105 ALA A CA 1
ATOM 782 C C . ALA A 1 105 ? 31.989 2.082 -53.443 1.00 67.56 105 ALA A C 1
ATOM 784 O O . ALA A 1 105 ? 31.032 2.077 -52.670 1.00 67.56 105 ALA A O 1
ATOM 785 N N . GLU A 1 106 ? 32.276 1.043 -54.230 1.00 77.50 106 GLU A N 1
ATOM 786 C CA . GLU A 1 106 ? 31.462 -0.174 -54.267 1.00 77.50 106 GLU A CA 1
ATOM 787 C C . GLU A 1 106 ? 31.625 -0.995 -52.977 1.00 77.50 106 GLU A C 1
ATOM 789 O O . GLU A 1 106 ? 30.628 -1.361 -52.353 1.00 77.50 106 GLU A O 1
ATOM 794 N N . GLU A 1 107 ? 32.861 -1.134 -52.482 1.00 81.88 107 GLU A N 1
ATOM 795 C CA . GLU A 1 107 ? 33.143 -1.780 -51.193 1.00 81.88 107 GLU A CA 1
ATOM 796 C C . GLU A 1 107 ? 32.521 -1.008 -50.012 1.00 81.88 107 GLU A C 1
ATOM 798 O O . GLU A 1 107 ? 31.977 -1.599 -49.076 1.00 81.88 107 GLU A O 1
ATOM 803 N N . VAL A 1 108 ? 32.520 0.329 -50.058 1.00 81.69 108 VAL A N 1
ATOM 804 C CA . VAL A 1 108 ? 31.871 1.162 -49.032 1.00 81.69 108 VAL A CA 1
ATOM 805 C C . VAL A 1 108 ? 30.348 1.012 -49.065 1.00 81.69 108 VAL A C 1
ATOM 807 O O . VAL A 1 108 ? 29.717 0.980 -48.005 1.00 81.69 108 VAL A O 1
ATOM 810 N N . ILE A 1 109 ? 29.737 0.885 -50.247 1.00 84.56 109 ILE A N 1
ATOM 811 C CA . ILE A 1 109 ? 28.293 0.646 -50.382 1.00 84.56 109 ILE A CA 1
ATOM 812 C C . ILE A 1 109 ? 27.918 -0.731 -49.822 1.00 84.56 109 ILE A C 1
ATOM 814 O O . ILE A 1 109 ? 26.892 -0.854 -49.145 1.00 84.56 109 ILE A O 1
ATOM 818 N N . GLU A 1 110 ? 28.736 -1.755 -50.063 1.00 89.25 110 GLU A N 1
ATOM 819 C CA . GLU A 1 110 ? 28.511 -3.099 -49.531 1.00 89.25 110 GLU A CA 1
ATOM 820 C C . GLU A 1 110 ? 28.652 -3.129 -48.004 1.00 89.25 110 GLU A C 1
ATOM 822 O O . GLU A 1 110 ? 27.712 -3.525 -47.308 1.00 89.25 110 GLU A O 1
ATOM 827 N N . ARG A 1 111 ? 29.726 -2.546 -47.456 1.00 86.12 111 ARG A N 1
ATOM 828 C CA . ARG A 1 111 ? 29.905 -2.397 -46.001 1.00 86.12 111 ARG A CA 1
ATOM 829 C C . ARG A 1 111 ? 28.779 -1.595 -45.348 1.00 86.12 111 ARG A C 1
ATOM 831 O O . ARG A 1 111 ? 28.346 -1.925 -44.246 1.00 86.12 111 ARG A O 1
ATOM 838 N N . GLN A 1 112 ? 28.246 -0.569 -46.016 1.00 87.81 112 GLN A N 1
ATOM 839 C CA . GLN A 1 112 ? 27.083 0.190 -45.535 1.00 87.81 112 GLN A CA 1
ATOM 840 C C . GLN A 1 112 ? 25.804 -0.655 -45.487 1.00 87.81 112 GLN A C 1
ATOM 842 O O . GLN A 1 112 ? 25.006 -0.508 -44.557 1.00 87.81 112 GLN A O 1
ATOM 847 N N . LYS A 1 113 ? 25.589 -1.552 -46.458 1.00 93.31 113 LYS A N 1
ATOM 848 C CA . LYS A 1 113 ? 24.453 -2.488 -46.433 1.00 93.31 113 LYS A CA 1
ATOM 849 C C . LYS A 1 113 ? 24.585 -3.475 -45.277 1.00 93.31 113 LYS A C 1
ATOM 851 O O . LYS A 1 113 ? 23.614 -3.657 -44.540 1.00 93.31 113 LYS A O 1
ATOM 856 N N . GLU A 1 114 ? 25.773 -4.037 -45.071 1.00 94.12 114 GLU A N 1
ATOM 857 C CA . GLU A 1 114 ? 26.043 -4.938 -43.947 1.00 94.12 114 GLU A CA 1
ATOM 858 C C . GLU A 1 114 ? 25.833 -4.242 -42.599 1.00 94.12 114 GLU A C 1
ATOM 860 O O . GLU A 1 114 ? 25.133 -4.767 -41.733 1.00 94.12 114 GLU A O 1
ATOM 865 N N . LEU A 1 115 ? 26.350 -3.020 -42.438 1.00 91.06 115 LEU A N 1
ATOM 866 C CA . LEU A 1 115 ? 26.155 -2.210 -41.234 1.00 91.06 115 LEU A CA 1
ATOM 867 C C . LEU A 1 115 ? 24.677 -1.926 -40.969 1.00 91.06 115 LEU A C 1
ATOM 869 O O . LEU A 1 115 ? 24.208 -2.116 -39.847 1.00 91.06 115 LEU A O 1
ATOM 873 N N . LYS A 1 116 ? 23.909 -1.534 -41.991 1.00 92.12 116 LYS A N 1
ATOM 874 C CA . LYS A 1 116 ? 22.458 -1.332 -41.849 1.00 92.12 116 LYS A CA 1
ATOM 875 C C . LYS A 1 116 ? 21.754 -2.612 -41.418 1.00 92.12 116 LYS A C 1
ATOM 877 O O . LYS A 1 116 ? 20.875 -2.563 -40.558 1.00 92.12 116 LYS A O 1
ATOM 882 N N . GLN A 1 117 ? 22.161 -3.755 -41.963 1.00 95.56 117 GLN A N 1
ATOM 883 C CA . GLN A 1 117 ? 21.595 -5.045 -41.592 1.00 95.56 117 GLN A CA 1
ATOM 884 C C . GLN A 1 117 ? 21.957 -5.438 -40.150 1.00 95.56 117 GLN A C 1
ATOM 886 O O . GLN A 1 117 ? 21.105 -5.952 -39.421 1.00 95.56 117 GLN A O 1
ATOM 891 N N . GLN A 1 118 ? 23.184 -5.157 -39.703 1.00 92.62 118 GLN A N 1
ATOM 892 C CA . GLN A 1 118 ? 23.602 -5.362 -38.314 1.00 92.62 118 GLN A CA 1
ATOM 893 C C . GLN A 1 118 ? 22.839 -4.447 -37.348 1.00 92.62 118 GLN A C 1
ATOM 895 O O . GLN A 1 118 ? 22.351 -4.921 -36.321 1.00 92.62 118 GLN A O 1
ATOM 900 N N . VAL A 1 119 ? 22.654 -3.171 -37.699 1.00 92.62 119 VAL A N 1
ATOM 901 C CA . VAL A 1 119 ? 21.867 -2.209 -36.911 1.00 92.62 119 VAL A CA 1
ATOM 902 C C . VAL A 1 119 ? 20.405 -2.649 -36.809 1.00 92.62 119 VAL A C 1
ATOM 904 O O . VAL A 1 119 ? 19.835 -2.605 -35.721 1.00 92.62 119 VAL A O 1
ATOM 907 N N . GLU A 1 120 ? 19.798 -3.137 -37.893 1.00 94.31 120 GLU A N 1
ATOM 908 C CA . GLU A 1 120 ? 18.442 -3.712 -37.886 1.00 94.31 120 GLU A CA 1
ATOM 909 C C . GLU A 1 120 ? 18.335 -4.914 -36.932 1.00 94.31 120 GLU A C 1
ATOM 911 O O . GLU A 1 120 ? 17.416 -4.974 -36.106 1.00 94.31 120 GLU A O 1
ATOM 916 N N . LYS A 1 121 ? 19.300 -5.844 -36.981 1.00 93.19 121 LYS A N 1
ATOM 917 C CA . LYS A 1 121 ? 19.353 -7.006 -36.075 1.00 93.19 121 LYS A CA 1
ATOM 918 C C . LYS A 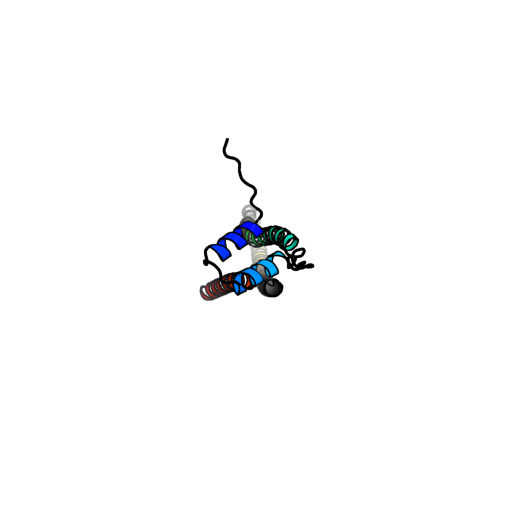1 121 ? 19.501 -6.578 -34.611 1.00 93.19 121 LYS A C 1
ATOM 920 O O . LYS A 1 121 ? 18.746 -7.048 -33.760 1.00 93.19 121 LYS A O 1
ATOM 925 N N . LEU A 1 122 ? 20.407 -5.643 -34.319 1.00 90.75 122 LEU A N 1
ATOM 926 C CA . LEU A 1 122 ? 20.599 -5.069 -32.982 1.00 90.75 122 LEU A CA 1
ATOM 927 C C . LEU A 1 122 ? 19.345 -4.346 -32.486 1.00 90.75 122 LEU A C 1
ATOM 929 O O . LEU A 1 122 ? 18.952 -4.502 -31.329 1.00 90.75 122 LEU A O 1
ATOM 933 N N . LYS A 1 123 ? 18.669 -3.592 -33.353 1.00 91.69 123 LYS A N 1
ATOM 934 C CA . LYS A 1 123 ? 17.440 -2.871 -33.008 1.00 91.69 123 LYS A CA 1
ATOM 935 C C . LYS A 1 123 ? 16.304 -3.833 -32.666 1.00 91.69 123 LYS A C 1
ATOM 937 O O . LYS A 1 123 ? 15.600 -3.594 -31.683 1.00 91.69 123 LYS A O 1
ATOM 942 N N . LYS A 1 124 ? 16.156 -4.936 -33.411 1.00 90.31 124 LYS A N 1
ATOM 943 C CA . LYS A 1 124 ? 15.202 -6.010 -33.082 1.00 90.31 124 LYS A CA 1
ATOM 944 C C . LYS A 1 124 ? 15.545 -6.672 -31.746 1.00 90.31 124 LYS A C 1
ATOM 946 O O . LYS A 1 124 ? 14.692 -6.697 -30.862 1.00 90.31 124 LYS A O 1
ATOM 951 N N . ALA A 1 125 ? 16.805 -7.061 -31.540 1.00 89.44 125 ALA A N 1
ATOM 952 C CA . ALA A 1 125 ? 17.259 -7.653 -30.279 1.00 89.44 125 ALA A CA 1
ATOM 953 C C . ALA A 1 125 ? 17.045 -6.720 -29.069 1.00 89.44 125 ALA A C 1
ATOM 955 O O . ALA A 1 125 ? 16.654 -7.160 -27.988 1.00 89.44 125 ALA A O 1
ATOM 956 N N . THR A 1 126 ? 17.251 -5.411 -29.244 1.00 84.12 126 THR A N 1
ATOM 957 C CA . THR A 1 126 ? 17.054 -4.415 -28.179 1.00 84.12 126 THR A CA 1
ATOM 958 C C . THR A 1 126 ? 15.571 -4.180 -27.887 1.00 84.12 126 THR A C 1
ATOM 960 O O . THR A 1 126 ? 15.187 -4.006 -26.729 1.00 84.12 126 THR A O 1
ATOM 963 N N . ARG A 1 127 ? 14.713 -4.193 -28.917 1.00 83.94 127 ARG A N 1
ATOM 964 C CA . ARG A 1 127 ? 13.258 -4.066 -28.752 1.00 83.94 127 ARG A CA 1
ATOM 965 C C . ARG A 1 127 ? 12.685 -5.255 -27.983 1.00 83.94 127 ARG A C 1
ATOM 967 O O . ARG A 1 127 ? 11.875 -5.044 -27.082 1.00 83.94 127 ARG A O 1
ATOM 974 N N . ASP A 1 128 ? 13.142 -6.466 -28.287 1.00 87.75 128 ASP A N 1
ATOM 975 C CA . ASP A 1 128 ? 12.702 -7.665 -27.574 1.00 87.75 128 ASP A CA 1
ATOM 976 C C . ASP A 1 128 ? 13.189 -7.657 -26.122 1.00 87.75 128 ASP A C 1
ATOM 978 O O . ASP A 1 128 ? 12.383 -7.867 -25.217 1.00 87.75 128 ASP A O 1
ATOM 982 N N . LYS A 1 129 ? 14.449 -7.279 -25.857 1.00 83.38 129 LYS A N 1
ATOM 983 C CA . LYS A 1 129 ? 14.943 -7.108 -24.477 1.00 83.38 129 LYS A CA 1
ATOM 984 C C . LYS A 1 129 ? 14.107 -6.118 -23.659 1.00 83.38 129 LYS A C 1
ATOM 986 O O . LYS A 1 129 ? 13.814 -6.398 -22.499 1.00 83.38 129 LYS A O 1
ATOM 991 N N . ARG A 1 130 ? 13.680 -4.989 -24.244 1.00 78.06 130 ARG A N 1
ATOM 992 C CA . ARG A 1 130 ? 12.809 -4.024 -23.544 1.00 78.06 130 ARG A CA 1
ATOM 993 C C . ARG A 1 130 ? 11.437 -4.607 -23.218 1.00 78.06 130 ARG A C 1
ATOM 995 O O . ARG A 1 130 ? 10.938 -4.358 -22.125 1.00 78.06 130 ARG A O 1
ATOM 1002 N N . LYS A 1 131 ? 10.842 -5.389 -24.126 1.00 80.06 131 LYS A N 1
ATOM 1003 C CA . LYS A 1 131 ? 9.568 -6.079 -23.859 1.00 80.06 131 LYS A CA 1
ATOM 1004 C C . LYS A 1 131 ? 9.704 -7.067 -22.703 1.00 80.06 131 LYS A C 1
ATOM 1006 O O . LYS A 1 131 ? 8.877 -7.050 -21.799 1.00 80.06 131 LYS A O 1
ATOM 1011 N N . TRP A 1 132 ? 10.771 -7.865 -22.697 1.00 79.31 132 TRP A N 1
ATOM 1012 C CA . TRP A 1 132 ? 11.052 -8.807 -21.612 1.00 79.31 132 TRP A CA 1
ATOM 1013 C C . TRP A 1 132 ? 11.291 -8.108 -20.272 1.00 79.31 132 TRP A C 1
ATOM 1015 O O . TRP A 1 132 ? 10.766 -8.561 -19.256 1.00 79.31 132 TRP A O 1
ATOM 1025 N N . MET A 1 133 ? 12.007 -6.977 -20.262 1.00 75.88 133 MET A N 1
ATOM 1026 C CA . MET A 1 133 ? 12.146 -6.166 -19.050 1.00 75.88 133 MET A CA 1
ATOM 1027 C C . MET A 1 133 ? 10.787 -5.685 -18.549 1.00 75.88 133 MET A C 1
ATOM 1029 O O . MET A 1 133 ? 10.456 -5.979 -17.412 1.00 75.88 133 MET A O 1
ATOM 1033 N N . LEU A 1 134 ? 9.982 -5.035 -19.396 1.00 75.50 134 LEU A N 1
ATOM 1034 C CA . LEU A 1 134 ? 8.668 -4.495 -19.017 1.00 75.50 134 LEU A CA 1
ATOM 1035 C C . LEU A 1 134 ? 7.730 -5.549 -18.422 1.00 75.50 134 LEU A C 1
ATOM 1037 O O . LEU A 1 134 ? 7.082 -5.288 -17.410 1.00 75.50 134 LEU A O 1
ATOM 1041 N N . ILE A 1 135 ? 7.682 -6.741 -19.021 1.00 78.25 135 ILE A N 1
ATOM 1042 C CA . ILE A 1 135 ? 6.866 -7.850 -18.511 1.00 78.25 135 ILE A CA 1
ATOM 1043 C C . ILE A 1 135 ? 7.365 -8.271 -17.124 1.00 78.25 135 ILE A C 1
ATOM 1045 O O . ILE A 1 135 ? 6.573 -8.383 -16.191 1.00 78.25 135 ILE A O 1
ATOM 1049 N N . THR A 1 136 ? 8.680 -8.425 -16.966 1.00 77.75 136 THR A N 1
ATOM 1050 C CA . THR A 1 136 ? 9.285 -8.876 -15.709 1.00 77.75 136 THR A CA 1
ATOM 1051 C C . THR A 1 136 ? 9.069 -7.863 -14.580 1.00 77.75 136 THR A C 1
ATOM 1053 O O . THR A 1 136 ? 8.647 -8.246 -13.490 1.00 77.75 136 THR A O 1
ATOM 1056 N N . THR A 1 137 ? 9.280 -6.563 -14.822 1.00 74.12 137 THR A N 1
ATOM 1057 C CA . THR A 1 137 ? 9.056 -5.530 -13.795 1.00 74.12 137 THR A CA 1
ATOM 1058 C C . THR A 1 137 ? 7.584 -5.411 -13.408 1.00 74.12 137 THR A C 1
ATOM 1060 O O . THR A 1 137 ? 7.281 -5.193 -12.236 1.00 74.12 137 THR A O 1
ATOM 1063 N N . SER A 1 138 ? 6.664 -5.588 -14.363 1.00 73.38 138 SER A N 1
ATOM 1064 C CA . SER A 1 138 ? 5.226 -5.531 -14.088 1.00 73.38 138 SER A CA 1
ATOM 1065 C C . SER A 1 138 ? 4.773 -6.693 -13.193 1.00 73.38 138 SER A C 1
ATOM 1067 O O . SER A 1 138 ? 4.040 -6.474 -12.229 1.00 73.38 138 SER A O 1
ATOM 1069 N N . SER A 1 139 ? 5.283 -7.910 -13.419 1.00 75.56 139 SER A N 1
ATOM 1070 C CA . SER A 1 139 ? 4.958 -9.073 -12.581 1.00 75.56 139 SER A CA 1
ATOM 1071 C C . SER A 1 139 ? 5.406 -8.910 -11.126 1.00 75.56 139 SER A C 1
ATOM 1073 O O . SER A 1 139 ? 4.631 -9.206 -10.216 1.00 75.56 139 SER A O 1
ATOM 1075 N N . PHE A 1 140 ? 6.616 -8.396 -10.879 1.00 75.31 140 PHE A N 1
ATOM 1076 C CA . PHE A 1 140 ? 7.095 -8.158 -9.510 1.00 75.31 140 PHE A CA 1
ATOM 1077 C C . PHE A 1 140 ? 6.299 -7.074 -8.785 1.00 75.31 140 PHE A C 1
ATOM 1079 O O . PHE A 1 140 ? 6.058 -7.192 -7.583 1.00 75.31 140 PHE A O 1
ATOM 1086 N N . PHE A 1 141 ? 5.851 -6.046 -9.508 1.00 74.94 141 PHE A N 1
ATOM 1087 C CA . PHE A 1 141 ? 5.002 -5.007 -8.938 1.00 74.94 141 PHE A CA 1
ATOM 1088 C C . PHE A 1 141 ? 3.660 -5.578 -8.465 1.00 74.94 141 PHE A C 1
ATOM 1090 O O . PHE A 1 141 ? 3.272 -5.360 -7.319 1.00 74.94 141 PHE A O 1
ATOM 1097 N N . VAL A 1 142 ? 2.987 -6.372 -9.305 1.00 76.25 142 VAL A N 1
ATOM 1098 C CA . VAL A 1 142 ? 1.716 -7.019 -8.938 1.00 76.25 142 VAL A CA 1
ATOM 1099 C C . VAL A 1 142 ? 1.905 -7.952 -7.741 1.00 76.25 142 VAL A C 1
ATOM 1101 O O . VAL A 1 142 ? 1.113 -7.906 -6.800 1.00 76.25 142 VAL A O 1
ATOM 1104 N N . LEU A 1 143 ? 2.981 -8.746 -7.728 1.00 78.25 143 LEU A N 1
ATOM 1105 C CA . LEU A 1 143 ? 3.281 -9.648 -6.615 1.00 78.25 143 LEU A CA 1
ATOM 1106 C C . LEU A 1 143 ? 3.503 -8.877 -5.302 1.00 78.25 143 LEU A C 1
ATOM 1108 O O . LEU A 1 143 ? 2.971 -9.261 -4.262 1.00 78.25 143 LEU A O 1
ATOM 1112 N N . GLY A 1 144 ? 4.242 -7.764 -5.357 1.00 77.56 144 GLY A N 1
ATOM 1113 C CA . GLY A 1 144 ? 4.486 -6.891 -4.210 1.00 77.56 144 GLY A CA 1
ATOM 1114 C C . GLY A 1 144 ? 3.210 -6.244 -3.671 1.00 77.56 144 GLY A C 1
ATOM 1115 O O . GLY A 1 144 ? 3.013 -6.202 -2.458 1.00 77.56 144 GLY A O 1
ATOM 1116 N N . VAL A 1 145 ? 2.305 -5.807 -4.554 1.00 77.94 145 VAL A N 1
ATOM 1117 C CA . VAL A 1 145 ? 0.997 -5.257 -4.160 1.00 77.94 145 VAL A CA 1
ATOM 1118 C C . VAL A 1 145 ? 0.145 -6.319 -3.463 1.00 77.94 145 VAL A C 1
ATOM 1120 O O . VAL A 1 145 ? -0.388 -6.057 -2.386 1.00 77.94 145 VAL A O 1
ATOM 1123 N N . VAL A 1 146 ? 0.057 -7.530 -4.021 1.00 79.19 146 VAL A N 1
ATOM 1124 C CA . VAL A 1 146 ? -0.697 -8.638 -3.409 1.00 79.19 146 VAL A CA 1
ATOM 1125 C C . VAL A 1 146 ? -0.126 -8.992 -2.035 1.00 79.19 146 VAL A C 1
ATOM 1127 O O . VAL A 1 146 ? -0.883 -9.128 -1.073 1.00 79.19 146 VAL A O 1
ATOM 1130 N N . PHE A 1 147 ? 1.202 -9.080 -1.913 1.00 77.50 147 PHE A N 1
ATOM 1131 C CA . PHE A 1 147 ? 1.859 -9.372 -0.638 1.00 77.50 147 PHE A CA 1
ATOM 1132 C C . PHE A 1 147 ? 1.631 -8.259 0.395 1.00 77.50 147 PHE A C 1
ATOM 1134 O O . PHE A 1 147 ? 1.364 -8.542 1.562 1.00 77.50 147 PHE A O 1
ATOM 1141 N N . GLY A 1 148 ? 1.662 -6.994 -0.038 1.00 77.56 148 GLY A N 1
ATOM 1142 C CA . GLY A 1 148 ? 1.356 -5.837 0.802 1.00 77.56 148 GLY A CA 1
ATOM 1143 C C . GLY A 1 148 ? -0.077 -5.857 1.333 1.00 77.56 148 GLY A C 1
ATOM 1144 O O . GLY A 1 148 ? -0.285 -5.664 2.530 1.00 77.56 148 GLY A O 1
ATOM 1145 N N . ILE A 1 149 ? -1.059 -6.162 0.477 1.00 76.06 149 ILE A N 1
ATOM 1146 C CA . ILE A 1 149 ? -2.467 -6.296 0.880 1.00 76.06 149 ILE A CA 1
ATOM 1147 C C . ILE A 1 149 ? -2.633 -7.460 1.864 1.00 76.06 149 ILE A C 1
ATOM 1149 O O . ILE A 1 149 ? -3.277 -7.296 2.898 1.00 76.06 149 ILE A O 1
ATOM 1153 N N . ALA A 1 150 ? -2.023 -8.616 1.596 1.00 73.00 150 ALA A N 1
ATOM 1154 C CA . ALA A 1 150 ? -2.112 -9.777 2.480 1.00 73.00 150 ALA A CA 1
ATOM 1155 C C . ALA A 1 150 ? -1.515 -9.493 3.870 1.00 73.00 150 ALA A C 1
ATOM 1157 O O . ALA A 1 150 ? -2.162 -9.747 4.888 1.00 73.00 150 ALA A O 1
ATOM 1158 N N . ALA A 1 151 ? -0.314 -8.908 3.923 1.00 75.44 151 ALA A N 1
ATOM 1159 C CA . ALA A 1 151 ? 0.340 -8.528 5.174 1.00 75.44 151 ALA A CA 1
ATOM 1160 C C . ALA A 1 151 ? -0.481 -7.491 5.953 1.00 75.44 151 ALA A C 1
ATOM 1162 O O . ALA A 1 151 ? -0.600 -7.572 7.176 1.00 75.44 151 ALA A O 1
ATOM 1163 N N . PHE A 1 152 ? -1.090 -6.543 5.245 1.00 74.12 152 PHE A N 1
ATOM 1164 C CA . PHE A 1 152 ? -1.971 -5.548 5.835 1.00 74.12 152 PHE A CA 1
ATOM 1165 C C . PHE A 1 152 ? -3.231 -6.181 6.434 1.00 74.12 152 PHE A C 1
ATOM 1167 O O . PHE A 1 152 ? -3.554 -5.907 7.587 1.00 74.12 152 PHE A O 1
ATOM 1174 N N . VAL A 1 153 ? -3.901 -7.083 5.710 1.00 76.56 153 VAL A N 1
ATOM 1175 C CA . VAL A 1 153 ? -5.078 -7.810 6.213 1.00 76.56 153 VAL A CA 1
ATOM 1176 C C . VAL A 1 153 ? -4.723 -8.640 7.452 1.00 76.56 153 VAL A C 1
ATOM 1178 O O . VAL A 1 153 ? -5.428 -8.550 8.457 1.00 76.56 153 VAL A O 1
ATOM 1181 N N . LEU A 1 154 ? -3.601 -9.373 7.446 1.00 72.56 154 LEU A N 1
ATOM 1182 C CA . LEU A 1 154 ? -3.118 -10.083 8.642 1.00 72.56 154 LEU A CA 1
ATOM 1183 C C . LEU A 1 154 ? -2.828 -9.123 9.810 1.00 72.56 154 LEU A C 1
ATOM 1185 O O . LEU A 1 154 ? -3.191 -9.398 10.957 1.00 72.56 154 LEU A O 1
ATOM 1189 N N . GLY A 1 155 ? -2.216 -7.972 9.526 1.00 73.38 155 GLY A N 1
ATOM 1190 C CA . GLY A 1 155 ? -1.950 -6.929 10.516 1.00 73.38 155 GLY A CA 1
ATOM 1191 C C . GLY A 1 155 ? -3.228 -6.362 11.143 1.00 73.38 155 GLY A C 1
ATOM 1192 O O . GLY A 1 155 ? -3.263 -6.100 12.342 1.00 73.38 155 GLY A O 1
ATOM 1193 N N . VAL A 1 156 ? -4.304 -6.231 10.367 1.00 70.06 156 VAL A N 1
ATOM 1194 C CA . VAL A 1 156 ? -5.614 -5.765 10.850 1.00 70.06 156 VAL A CA 1
ATOM 1195 C C . VAL A 1 156 ? -6.314 -6.820 11.700 1.00 70.06 156 VAL A C 1
ATOM 1197 O O . VAL A 1 156 ? -6.871 -6.490 12.748 1.00 70.06 156 VAL A O 1
ATOM 1200 N N . ILE A 1 157 ? -6.272 -8.088 11.282 1.00 71.75 157 ILE A N 1
ATOM 1201 C CA . ILE A 1 157 ? -6.903 -9.198 12.013 1.00 71.75 157 ILE A CA 1
ATOM 1202 C C . ILE A 1 157 ? -6.249 -9.392 13.386 1.00 71.75 157 ILE A C 1
ATOM 1204 O O . ILE A 1 157 ? -6.956 -9.648 14.358 1.00 71.75 157 ILE A O 1
ATOM 1208 N N . SER A 1 158 ? -4.929 -9.207 13.484 1.00 71.81 158 SER A N 1
ATOM 1209 C CA . SER A 1 158 ? -4.185 -9.373 14.742 1.00 71.81 158 SER A CA 1
ATOM 1210 C C . SER A 1 158 ? -4.452 -8.291 15.798 1.00 71.81 158 SER A C 1
ATOM 1212 O O . SER A 1 158 ? -4.054 -8.464 16.950 1.00 71.81 158 SER A O 1
ATOM 1214 N N . ARG A 1 159 ? -5.145 -7.190 15.463 1.00 71.06 159 ARG A N 1
ATOM 1215 C CA . ARG A 1 159 ? -5.539 -6.181 16.457 1.00 71.06 159 ARG A CA 1
ATOM 1216 C C . ARG A 1 159 ? -6.892 -6.524 17.106 1.00 71.06 159 ARG A C 1
ATOM 1218 O O . ARG A 1 159 ? -7.865 -6.767 16.388 1.00 71.06 159 ARG A O 1
ATOM 1225 N N . PRO A 1 160 ? -6.999 -6.474 18.448 1.00 69.44 160 PR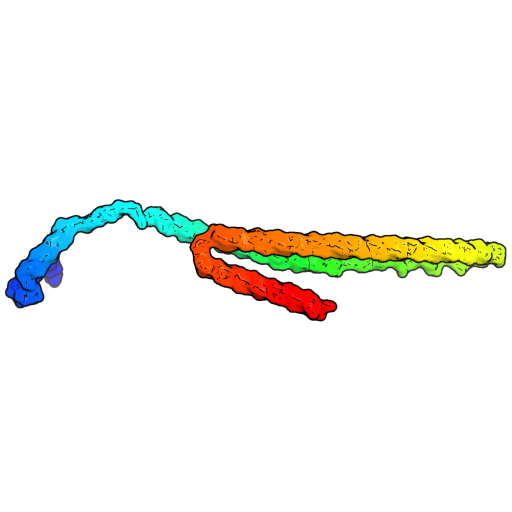O A N 1
ATOM 1226 C CA . PRO A 1 160 ? -8.258 -6.709 19.160 1.00 69.44 160 PRO A CA 1
ATOM 1227 C C . PRO A 1 160 ? -9.247 -5.531 19.074 1.00 69.44 160 PRO A C 1
ATOM 1229 O O . PRO A 1 160 ? -10.402 -5.683 19.451 1.00 69.44 160 PRO A O 1
ATOM 1232 N N . ASP A 1 161 ? -8.827 -4.369 18.565 1.00 72.75 161 ASP A N 1
ATOM 1233 C CA . ASP A 1 161 ? -9.640 -3.148 18.538 1.00 72.75 161 ASP A CA 1
ATOM 1234 C C . ASP A 1 161 ? -10.548 -3.070 17.293 1.00 72.75 161 ASP A C 1
ATOM 1236 O O . ASP A 1 161 ? -10.076 -3.048 16.151 1.00 72.75 161 ASP A O 1
ATOM 1240 N N . THR A 1 162 ? -11.862 -3.021 17.513 1.00 67.31 162 THR A N 1
ATOM 1241 C CA . THR A 1 162 ? -12.915 -2.980 16.487 1.00 67.31 162 THR A CA 1
ATOM 1242 C C . THR A 1 162 ? -12.936 -1.666 15.707 1.00 67.31 162 THR A C 1
ATOM 1244 O O . THR A 1 162 ? -13.192 -1.681 14.501 1.00 67.31 162 THR A O 1
ATOM 1247 N N . TYR A 1 163 ? -12.614 -0.539 16.351 1.00 63.84 163 TYR A N 1
ATOM 1248 C CA . TYR A 1 163 ? -12.596 0.769 15.687 1.00 63.84 163 TYR A CA 1
ATOM 1249 C C . TYR A 1 163 ? -11.393 0.908 14.754 1.00 63.84 163 TYR A C 1
ATOM 1251 O O . TYR A 1 163 ? -11.501 1.482 13.671 1.00 63.84 163 TYR A O 1
ATOM 1259 N N . GLY A 1 164 ? -10.262 0.297 15.120 1.00 65.06 164 GLY A N 1
ATOM 1260 C CA . GLY A 1 164 ? -9.084 0.223 14.259 1.00 65.06 164 GLY A CA 1
ATOM 1261 C C . GLY A 1 164 ? -9.340 -0.548 12.961 1.00 65.06 164 GLY A C 1
ATOM 1262 O O . GLY A 1 164 ? -8.784 -0.192 11.927 1.00 65.06 164 GLY A O 1
ATOM 1263 N N . LYS A 1 165 ? -10.207 -1.567 12.977 1.00 66.94 165 LYS A N 1
ATOM 1264 C CA . LYS A 1 165 ? -10.519 -2.364 11.780 1.00 66.94 165 LYS A CA 1
ATOM 1265 C C . LYS A 1 165 ? -11.276 -1.539 10.742 1.00 66.94 165 LYS A C 1
ATOM 1267 O O . LYS A 1 165 ? -10.856 -1.505 9.594 1.00 66.94 165 LYS A O 1
ATOM 1272 N N . ALA A 1 166 ? -12.323 -0.815 11.140 1.00 68.06 166 ALA A N 1
ATOM 1273 C CA . ALA A 1 166 ? -13.178 -0.066 10.212 1.00 68.06 166 ALA A CA 1
ATOM 1274 C C . ALA A 1 166 ? -12.416 1.004 9.407 1.00 68.06 166 ALA A C 1
ATOM 1276 O O . ALA A 1 166 ? -12.560 1.083 8.186 1.00 68.06 166 ALA A O 1
ATOM 1277 N N . THR A 1 167 ? -11.563 1.786 10.071 1.00 70.38 167 THR A N 1
ATOM 1278 C CA . THR A 1 167 ? -10.767 2.847 9.429 1.00 70.38 167 THR A CA 1
ATOM 1279 C C . THR A 1 167 ? -9.731 2.276 8.468 1.00 70.38 167 THR A C 1
ATOM 1281 O O . THR A 1 167 ? -9.426 2.853 7.429 1.00 70.38 167 THR A O 1
ATOM 1284 N N . VAL A 1 168 ? -9.176 1.116 8.807 1.00 72.69 168 VAL A N 1
ATOM 1285 C CA . VAL A 1 168 ? -8.144 0.481 7.995 1.00 72.69 168 VAL A CA 1
ATOM 1286 C C . VAL A 1 168 ? -8.770 -0.204 6.770 1.00 72.69 168 VAL A C 1
ATOM 1288 O O . VAL A 1 168 ? -8.228 -0.102 5.669 1.00 72.69 168 VAL A O 1
ATOM 1291 N N . THR A 1 169 ? -9.967 -0.783 6.912 1.00 74.56 169 THR A N 1
ATOM 1292 C CA . THR A 1 169 ? -10.757 -1.304 5.784 1.00 74.56 169 THR A CA 1
ATOM 1293 C C . THR A 1 169 ? -11.207 -0.192 4.835 1.00 74.56 169 THR A C 1
ATOM 1295 O O . THR A 1 169 ? -11.154 -0.380 3.621 1.00 74.56 169 THR A O 1
ATOM 1298 N N . SER A 1 170 ? -11.611 0.978 5.347 1.00 71.62 170 SER A N 1
ATOM 1299 C CA . SER A 1 170 ? -12.044 2.092 4.492 1.00 71.62 170 SER A CA 1
ATOM 1300 C C . SER A 1 170 ? -10.891 2.666 3.663 1.00 71.62 170 SER A C 1
ATOM 1302 O O . SER A 1 170 ? -11.046 2.866 2.459 1.00 71.62 170 SER A O 1
ATOM 1304 N N . ILE A 1 171 ? -9.709 2.847 4.263 1.00 76.50 171 ILE A N 1
ATOM 1305 C CA . ILE A 1 171 ? -8.507 3.301 3.546 1.00 76.50 171 ILE A CA 1
ATOM 1306 C C . ILE A 1 171 ? -8.095 2.277 2.480 1.00 76.50 171 ILE A C 1
ATOM 1308 O O . ILE A 1 171 ? -7.792 2.658 1.348 1.00 76.50 171 ILE A O 1
ATOM 1312 N N . ALA A 1 172 ? -8.131 0.980 2.803 1.00 77.38 172 ALA A N 1
ATOM 1313 C CA . ALA A 1 172 ? -7.840 -0.072 1.832 1.00 77.38 172 ALA A CA 1
ATOM 1314 C C . ALA A 1 172 ? -8.840 -0.083 0.667 1.00 77.38 172 ALA A C 1
ATOM 1316 O O . ALA A 1 172 ? -8.426 -0.193 -0.485 1.00 77.38 172 ALA A O 1
ATOM 1317 N N . ALA A 1 173 ? -10.135 0.097 0.938 1.00 75.81 173 ALA A N 1
ATOM 1318 C CA . ALA A 1 173 ? -11.154 0.180 -0.104 1.00 75.81 173 ALA A CA 1
ATOM 1319 C C . ALA A 1 173 ? -10.909 1.368 -1.050 1.00 75.81 173 ALA A C 1
ATOM 1321 O O . ALA A 1 173 ? -10.946 1.198 -2.267 1.00 75.81 173 ALA A O 1
ATOM 1322 N N . ILE A 1 174 ? -10.580 2.548 -0.511 1.00 77.31 174 ILE A N 1
ATOM 1323 C CA . ILE A 1 174 ? -10.260 3.737 -1.318 1.00 77.31 174 ILE A CA 1
ATOM 1324 C C . ILE A 1 174 ? -9.013 3.493 -2.180 1.00 77.31 174 ILE A C 1
ATOM 1326 O O . ILE A 1 174 ? -9.009 3.834 -3.362 1.00 77.31 174 ILE A O 1
ATOM 1330 N N . ALA A 1 175 ? -7.973 2.86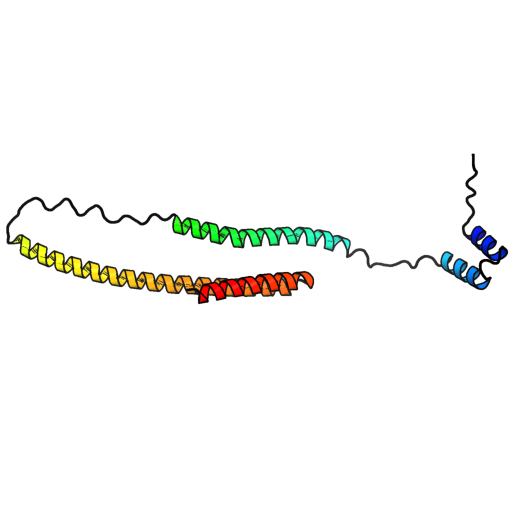6 -1.623 1.00 78.31 175 ALA A N 1
ATOM 1331 C CA . ALA A 1 175 ? -6.754 2.545 -2.363 1.00 78.31 175 ALA A CA 1
ATOM 1332 C C . ALA A 1 175 ? -7.020 1.567 -3.521 1.00 78.31 175 ALA A C 1
ATOM 1334 O O . ALA A 1 175 ? -6.541 1.786 -4.633 1.00 78.31 175 ALA A O 1
ATOM 1335 N N . VAL A 1 176 ? -7.829 0.527 -3.291 1.00 82.00 176 VAL A N 1
ATOM 1336 C CA . VAL A 1 176 ? -8.229 -0.426 -4.339 1.00 82.00 176 VAL A CA 1
ATOM 1337 C C . VAL A 1 176 ? -9.025 0.277 -5.440 1.00 82.00 176 VAL A C 1
ATOM 1339 O O . VAL A 1 176 ? -8.732 0.081 -6.619 1.00 82.00 176 VAL A O 1
ATOM 1342 N N . ILE A 1 177 ? -9.973 1.147 -5.080 1.00 76.69 177 ILE A N 1
ATOM 1343 C CA . ILE A 1 177 ? -10.754 1.926 -6.051 1.00 76.69 177 ILE A CA 1
ATOM 1344 C C . ILE A 1 177 ? -9.843 2.840 -6.881 1.00 76.69 177 ILE A C 1
ATOM 1346 O O . ILE A 1 177 ? -9.990 2.896 -8.099 1.00 76.69 177 ILE A O 1
ATOM 1350 N N . ALA A 1 178 ? -8.871 3.515 -6.262 1.00 78.06 178 ALA A N 1
ATOM 1351 C CA . ALA A 1 178 ? -7.930 4.382 -6.972 1.00 78.06 178 ALA A CA 1
ATOM 1352 C C . ALA A 1 178 ? -7.047 3.604 -7.965 1.00 78.06 178 ALA A C 1
ATOM 1354 O O . ALA A 1 178 ? -6.800 4.077 -9.076 1.00 78.06 178 ALA A O 1
ATOM 1355 N N . ILE A 1 179 ? -6.602 2.400 -7.591 1.00 77.75 179 ILE A N 1
ATOM 1356 C CA . ILE A 1 179 ? -5.825 1.517 -8.473 1.00 77.75 179 ILE A CA 1
ATOM 1357 C C . ILE A 1 179 ? -6.683 1.049 -9.653 1.00 77.75 179 ILE A C 1
ATOM 1359 O O . ILE A 1 179 ? -6.239 1.140 -10.797 1.00 77.75 179 ILE A O 1
ATOM 1363 N N . LEU A 1 180 ? -7.917 0.606 -9.396 1.00 76.81 180 LEU A N 1
ATOM 1364 C CA . LEU A 1 180 ? -8.847 0.179 -10.445 1.00 76.81 180 LEU A CA 1
ATOM 1365 C C . LEU A 1 180 ? -9.205 1.328 -11.393 1.00 76.81 180 LEU A C 1
ATOM 1367 O O . LEU A 1 180 ? -9.181 1.140 -12.605 1.00 76.81 180 LEU A O 1
ATOM 1371 N N . ALA A 1 181 ? -9.459 2.526 -10.863 1.00 77.44 181 ALA A N 1
ATOM 1372 C CA . ALA A 1 181 ? -9.707 3.715 -11.672 1.00 77.44 181 ALA A CA 1
ATOM 1373 C C . ALA A 1 181 ? -8.507 4.041 -12.570 1.00 77.44 181 ALA A C 1
ATOM 1375 O O . ALA A 1 181 ? -8.676 4.355 -13.744 1.00 77.44 181 ALA A O 1
ATOM 1376 N N . ARG A 1 182 ? -7.279 3.913 -12.055 1.00 73.81 182 ARG A N 1
ATOM 1377 C CA . ARG A 1 182 ? -6.068 4.169 -12.843 1.00 73.81 182 ARG A CA 1
ATOM 1378 C C . ARG A 1 182 ? -5.805 3.108 -13.914 1.00 73.81 182 ARG A C 1
ATOM 1380 O O . ARG A 1 182 ? -5.249 3.448 -14.950 1.00 73.81 182 ARG A O 1
ATOM 1387 N N . LEU A 1 183 ? -6.225 1.866 -13.675 1.00 73.25 183 LEU A N 1
ATOM 1388 C CA . LEU A 1 183 ? -6.205 0.772 -14.651 1.00 73.25 183 LEU A CA 1
ATOM 1389 C C . LEU A 1 183 ? -7.270 0.917 -15.746 1.00 73.25 183 LEU A C 1
ATOM 1391 O O . LEU A 1 183 ? -7.051 0.426 -16.841 1.00 73.25 183 LEU A O 1
ATOM 1395 N N . PHE A 1 184 ? -8.402 1.565 -15.456 1.00 76.50 184 PHE A N 1
ATOM 1396 C CA . PHE A 1 184 ? -9.493 1.771 -16.420 1.00 76.50 184 PHE A CA 1
ATOM 1397 C C . PHE A 1 184 ? -9.360 3.049 -17.261 1.00 76.50 184 PHE A C 1
ATOM 1399 O O . PHE A 1 184 ? -10.035 3.183 -18.277 1.00 76.50 184 PHE A O 1
ATOM 1406 N N . VAL A 1 185 ? -8.544 4.010 -16.820 1.00 71.00 185 VAL A N 1
ATOM 1407 C CA . VAL A 1 185 ? -8.334 5.298 -17.511 1.00 71.00 185 VAL A CA 1
ATOM 1408 C C . VAL A 1 185 ? -7.210 5.232 -18.561 1.00 71.00 185 VAL A C 1
ATOM 1410 O O . VAL A 1 185 ? -7.103 6.138 -19.385 1.00 71.00 185 VAL A O 1
ATOM 1413 N N . PHE A 1 186 ? -6.393 4.177 -18.558 1.00 46.06 186 PHE A N 1
ATOM 1414 C CA . PHE A 1 186 ? -5.346 3.907 -19.552 1.00 46.06 186 PHE A CA 1
ATOM 1415 C C . PHE A 1 186 ? -5.730 2.736 -20.454 1.00 46.06 186 PHE A C 1
ATOM 1417 O O . PHE A 1 186 ? -5.324 2.774 -21.638 1.00 46.06 186 PHE A O 1
#

Sequence (186 aa):
MEDISNVSSEEELLQLRDEGKISGAEYNDLLAAMRTPPPDHVEEVASGIDDARTKRKQGKTAFVLMFVGIIFPLVALALTAATPPHEHNVAVAELNSSQGSAIAAEEVIERQKELKQQVEKLKKATRDKRKWMLITTSSFFVLGVVFGIAAFVLGVISRPDTYGKATVTSIAAIAVIAILARLFVF